Protein AF-A0A7S1UKY7-F1 (afdb_monomer)

InterPro domains:
  IPR023299 P-type ATPase, cytoplasmic domain N [G3DSA:3.40.1110.10] (69-219)
  IPR023299 P-type ATPase, cytoplasmic domain N [SSF81660] (85-210)

Secondary structure (DSSP, 8-state):
---------EEEETTEEEES-HHHHHHSPP-PPPGGG-----------PPP---TT---TTSTT---PPPEE-HHHHHHHHHT-TTSHHHHHHHHHHHHHHHSS-PEEEPPPTTTGGGG-EEE-SSHHHHHHHHHHHHHTEEEEEEETTEEEEEES-TT-GGG-EEEEEEEEEEEEEETTTTEEEEEEEPTTS-EEEEEEE-HHHHHHHSPP--TTTTT-

Mean predicted aligned error: 12.42 Å

Sequence (220 aa):
LTQNVMTFRCVSVMGRAFGTPLEQLVSTPRATVDPASALDLEDRDDDLAPRPSDPTKVSPLLTQVPDLPDVEPLESLMDAVFENASGEDNATYRLFMQVLGLCHTVLIEDPEDGEGINGIKYQAESPDESTLVGAAGDIGYKLVDRTTKGMILRLGHPKRPDDFADAFFEEIAINEFDSRRKRMSILIRRPGGGAILLCKGADSSMMQIAKKDTSAAEAR

Organism: NCBI:txid124430

Solvent-accessible surface area (backbone atoms only — not comparable to full-atom values): 13614 Å² total; per-residue (Å²): 131,88,81,74,83,59,78,80,52,65,49,72,59,96,90,44,37,28,30,60,46,69,75,61,63,74,70,52,74,80,86,75,76,76,74,90,77,70,81,86,81,85,89,81,94,80,81,91,72,81,77,85,89,60,98,79,74,72,63,83,81,65,83,74,67,77,80,76,73,77,52,38,53,52,65,59,53,33,47,43,49,69,66,49,88,84,49,78,63,23,59,51,47,44,50,54,44,45,36,45,46,60,54,70,85,60,44,76,46,83,41,56,95,88,44,53,85,81,39,60,43,66,44,46,99,45,52,67,54,27,29,41,30,48,50,22,28,70,51,18,38,25,74,75,47,76,55,98,57,26,37,30,33,40,37,30,49,72,94,40,77,87,59,54,44,80,43,60,33,36,52,75,47,74,46,69,76,36,85,89,63,38,36,28,36,28,34,32,34,42,73,98,55,65,75,48,79,37,71,54,60,44,63,86,47,46,64,73,71,48,81,75,76,60,74,72,66,78,76,114

Radius of gyration: 21.22 Å; Cα contacts (8 Å, |Δi|>4): 287; chains: 1; bounding box: 37×67×56 Å

Nearest PDB structures (foldseek):
  6roj-assembly1_A  TM=8.374E-01  e=2.745E-11  Saccharomyces cerevisiae S288C
  6psy-assembly1_A  TM=8.982E-01  e=1.341E-09  Saccharomyces cerevisiae W303
  6lcp-assembly1_A  TM=8.615E-01  e=3.492E-09  Thermochaetoides thermophila DSM 1495
  8ox9-assembly1_A  TM=7.308E-01  e=3.195E-08  Homo sapiens
  7whv-assembly1_A  TM=5.802E-01  e=2.918E-09  Saccharomyces cerevisiae S288C

pLDDT: mean 78.0, std 21.82, range [32.72, 98.38]

Structure (mmCIF, N/CA/C/O backbone):
data_AF-A0A7S1UKY7-F1
#
_entry.id   AF-A0A7S1UKY7-F1
#
loop_
_atom_site.group_PDB
_atom_site.id
_atom_site.type_symbol
_atom_site.label_atom_id
_atom_site.label_alt_id
_atom_site.label_comp_id
_atom_site.label_asym_id
_atom_site.label_entity_id
_atom_site.label_seq_id
_atom_site.pdbx_PDB_ins_code
_atom_site.Cartn_x
_atom_site.Cartn_y
_atom_site.Cartn_z
_atom_site.occupancy
_atom_site.B_iso_or_equiv
_atom_site.auth_seq_id
_atom_site.auth_comp_id
_atom_site.auth_asym_id
_atom_site.auth_atom_id
_atom_site.pdbx_PDB_model_num
ATOM 1 N N . LEU A 1 1 ? 1.662 28.374 -6.222 1.00 37.09 1 LEU A N 1
ATOM 2 C CA . LEU A 1 1 ? 1.015 27.057 -6.031 1.00 37.09 1 LEU A CA 1
ATOM 3 C C . LEU A 1 1 ? 1.721 26.382 -4.859 1.00 37.09 1 LEU A C 1
ATOM 5 O O . LEU A 1 1 ? 2.928 26.207 -4.937 1.00 37.09 1 LEU A O 1
ATOM 9 N N . THR A 1 2 ? 1.051 26.118 -3.740 1.00 45.16 2 THR A N 1
ATOM 10 C CA . THR A 1 2 ? 1.687 25.464 -2.583 1.00 45.16 2 THR A CA 1
ATOM 11 C C . THR A 1 2 ? 1.846 23.974 -2.882 1.00 45.16 2 THR A C 1
ATOM 13 O O . THR A 1 2 ? 0.869 23.234 -2.795 1.00 45.16 2 THR A O 1
ATOM 16 N N . GLN A 1 3 ? 3.039 23.522 -3.273 1.00 48.06 3 GLN A N 1
ATOM 17 C CA . GLN A 1 3 ? 3.326 22.088 -3.361 1.00 48.06 3 GLN A CA 1
ATOM 18 C C . GLN A 1 3 ? 3.391 21.525 -1.936 1.00 48.06 3 GLN A C 1
ATOM 20 O O . GLN A 1 3 ? 4.325 21.797 -1.184 1.00 48.06 3 GLN A O 1
ATOM 25 N N . ASN A 1 4 ? 2.361 20.781 -1.540 1.00 62.53 4 ASN A N 1
ATOM 26 C CA . ASN A 1 4 ? 2.350 20.052 -0.279 1.00 62.53 4 ASN A CA 1
ATOM 27 C C . ASN A 1 4 ? 3.066 18.711 -0.499 1.00 62.53 4 ASN A C 1
ATOM 29 O O . ASN A 1 4 ? 2.432 17.712 -0.826 1.00 62.53 4 ASN A O 1
ATOM 33 N N . VAL A 1 5 ? 4.398 18.720 -0.410 1.00 72.62 5 VAL A N 1
ATOM 34 C CA . VAL A 1 5 ? 5.228 17.514 -0.550 1.00 72.62 5 VAL A CA 1
ATOM 35 C C . VAL A 1 5 ? 5.157 16.705 0.747 1.00 72.62 5 VAL A C 1
ATOM 37 O O . VAL A 1 5 ? 5.481 17.219 1.819 1.00 72.62 5 VAL A O 1
ATOM 40 N N . MET A 1 6 ? 4.738 15.443 0.652 1.00 81.81 6 MET A N 1
ATOM 41 C CA . MET A 1 6 ? 4.607 14.522 1.784 1.00 81.81 6 MET A CA 1
ATOM 42 C C . MET A 1 6 ? 5.734 13.480 1.722 1.00 81.81 6 MET A C 1
ATOM 44 O O . MET A 1 6 ? 6.061 12.959 0.658 1.00 81.81 6 MET A O 1
ATOM 48 N N . THR A 1 7 ? 6.391 13.224 2.857 1.00 84.25 7 THR A N 1
ATOM 49 C CA . THR A 1 7 ? 7.541 12.304 2.943 1.00 84.25 7 THR A CA 1
ATOM 50 C C . THR A 1 7 ? 7.231 11.191 3.928 1.00 84.25 7 THR A C 1
ATOM 52 O O . THR A 1 7 ? 6.762 11.464 5.033 1.00 84.25 7 THR A O 1
ATOM 55 N N . PHE A 1 8 ? 7.489 9.942 3.537 1.00 86.69 8 PHE A N 1
ATOM 56 C CA . PHE A 1 8 ? 7.348 8.796 4.427 1.00 86.69 8 PHE A CA 1
ATOM 57 C C . PHE A 1 8 ? 8.514 8.779 5.409 1.00 86.69 8 PHE A C 1
ATOM 59 O O . PHE A 1 8 ? 9.664 8.971 5.020 1.00 86.69 8 PHE A O 1
ATOM 66 N N . ARG A 1 9 ? 8.215 8.603 6.695 1.00 87.25 9 ARG A N 1
ATOM 67 C CA . ARG A 1 9 ? 9.201 8.790 7.765 1.00 87.25 9 ARG A CA 1
ATOM 68 C C . ARG A 1 9 ? 9.321 7.590 8.673 1.00 87.25 9 ARG A C 1
ATOM 70 O O . ARG A 1 9 ? 10.426 7.122 8.907 1.00 87.25 9 ARG A O 1
ATOM 77 N N . CYS A 1 10 ? 8.204 7.120 9.202 1.00 89.12 10 CYS A N 1
ATOM 78 C CA . CYS A 1 10 ? 8.179 6.020 10.145 1.00 89.12 10 CYS A CA 1
ATO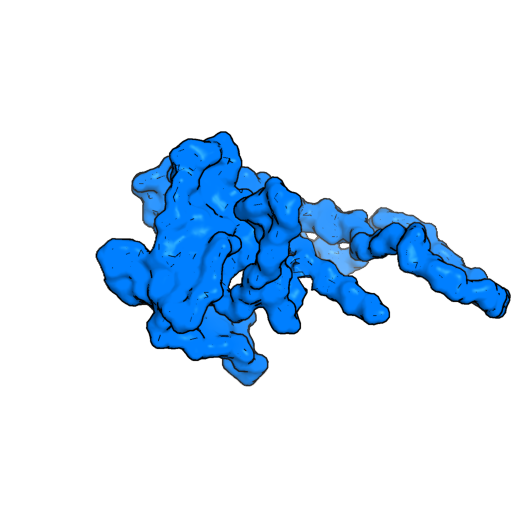M 79 C C . CYS A 1 10 ? 6.865 5.258 10.000 1.00 89.12 10 CYS A C 1
ATOM 81 O O . CYS A 1 10 ? 5.840 5.830 9.618 1.00 89.12 10 CYS A O 1
ATOM 83 N N . VAL A 1 11 ? 6.904 3.973 10.318 1.00 90.94 11 VAL A N 1
ATOM 84 C CA . VAL A 1 11 ? 5.744 3.094 10.350 1.00 90.94 11 VAL A CA 1
ATOM 85 C C . VAL A 1 11 ? 5.872 2.109 11.492 1.00 90.94 11 VAL A C 1
ATOM 87 O O . VAL A 1 11 ? 6.967 1.642 11.789 1.00 90.94 11 VAL A O 1
ATOM 90 N N . SER A 1 12 ? 4.750 1.765 12.121 1.00 91.69 12 SER A N 1
ATOM 91 C CA . SER A 1 12 ? 4.713 0.676 13.088 1.00 91.69 12 SER A CA 1
ATOM 92 C C . SER A 1 12 ? 3.895 -0.493 12.567 1.00 91.69 12 SER A C 1
ATOM 94 O O . SER A 1 12 ? 2.776 -0.316 12.086 1.00 91.69 12 SER A O 1
ATOM 96 N N . VAL A 1 13 ? 4.459 -1.694 12.676 1.00 90.75 13 VAL A N 1
ATOM 97 C CA . VAL A 1 13 ? 3.805 -2.950 12.307 1.00 90.75 13 VAL A CA 1
ATOM 98 C C . VAL A 1 13 ? 4.064 -3.957 13.422 1.00 90.75 13 VAL A C 1
ATOM 100 O O . VAL A 1 13 ? 5.211 -4.204 13.787 1.00 90.75 13 VAL A O 1
ATOM 103 N N . MET A 1 14 ? 2.990 -4.520 13.985 1.00 87.50 14 MET A N 1
ATOM 104 C CA . MET A 1 14 ? 3.043 -5.453 15.126 1.00 87.50 14 MET A CA 1
ATOM 105 C C . MET A 1 14 ? 3.790 -4.893 16.351 1.00 87.50 14 MET A C 1
ATOM 107 O O . MET A 1 14 ? 4.538 -5.599 17.017 1.00 87.50 14 MET A O 1
ATOM 111 N N . GLY A 1 15 ? 3.616 -3.598 16.636 1.00 86.44 15 GLY A N 1
ATOM 112 C CA . GLY A 1 15 ? 4.244 -2.933 17.785 1.00 86.44 15 GLY A CA 1
ATOM 113 C C . GLY A 1 15 ? 5.736 -2.623 17.618 1.00 86.44 15 GLY A C 1
ATOM 114 O O . GLY A 1 15 ? 6.309 -1.978 18.488 1.00 86.44 15 GLY A O 1
ATOM 115 N N . ARG A 1 16 ? 6.357 -3.020 16.500 1.00 88.50 16 ARG A N 1
ATOM 116 C CA . ARG A 1 16 ? 7.722 -2.622 16.123 1.00 88.50 16 ARG A CA 1
ATOM 117 C C . ARG A 1 16 ? 7.666 -1.381 15.246 1.00 88.50 16 ARG A C 1
ATOM 119 O O . ARG A 1 16 ? 6.762 -1.282 14.415 1.00 88.50 16 ARG A O 1
ATOM 126 N N . ALA A 1 17 ? 8.575 -0.434 15.446 1.00 90.44 17 ALA A N 1
ATOM 127 C CA . ALA A 1 17 ? 8.654 0.802 14.672 1.00 90.44 17 ALA A CA 1
ATOM 128 C C . ALA A 1 17 ? 9.836 0.743 13.698 1.00 90.44 17 ALA A C 1
ATOM 130 O O . ALA A 1 17 ? 10.913 0.289 14.068 1.00 90.44 17 ALA A O 1
ATOM 131 N N . PHE A 1 18 ? 9.633 1.216 12.470 1.00 90.94 18 PHE A N 1
ATOM 132 C CA . PHE A 1 18 ? 10.619 1.201 11.393 1.00 90.94 18 PHE A CA 1
ATOM 133 C C . PHE A 1 18 ? 10.702 2.574 10.728 1.00 90.94 18 PHE A C 1
ATOM 135 O O . PHE A 1 18 ? 9.668 3.149 10.384 1.00 90.94 18 PHE A O 1
ATOM 142 N N . GLY A 1 19 ? 11.911 3.076 10.487 1.00 89.00 19 GLY A N 1
ATOM 143 C CA . GLY A 1 19 ? 12.158 4.303 9.733 1.00 89.00 19 GLY A CA 1
ATOM 144 C C . GLY A 1 19 ? 13.066 5.294 10.458 1.00 89.00 19 GLY A C 1
ATOM 145 O O . GLY A 1 19 ? 14.048 4.926 11.092 1.00 89.00 19 GLY A O 1
ATOM 146 N N . THR A 1 20 ? 12.768 6.583 10.316 1.00 82.69 20 THR A N 1
ATOM 147 C CA . THR A 1 20 ? 13.529 7.670 10.937 1.00 82.69 20 THR A CA 1
ATOM 148 C C . THR A 1 20 ? 13.115 7.854 12.405 1.00 82.69 20 THR A C 1
ATOM 150 O O . THR A 1 20 ? 11.919 8.015 12.673 1.00 82.69 20 THR A O 1
ATOM 153 N N . PRO A 1 21 ? 14.070 7.899 13.356 1.00 76.06 21 PRO A N 1
ATOM 154 C CA . PRO A 1 21 ? 13.782 8.164 14.764 1.00 76.06 21 PRO A CA 1
ATOM 155 C C . PRO A 1 21 ? 13.048 9.491 14.978 1.00 76.06 21 PRO A C 1
ATOM 157 O O . PRO A 1 21 ? 13.353 10.491 14.323 1.00 76.06 21 PRO A O 1
ATOM 160 N N . LEU A 1 22 ? 12.117 9.532 15.940 1.00 64.31 22 LEU A N 1
ATOM 161 C CA . LEU A 1 22 ? 11.268 10.708 16.175 1.00 64.31 22 LEU A CA 1
ATOM 162 C C . LEU A 1 22 ? 12.079 11.986 16.466 1.00 64.31 22 LEU A C 1
ATOM 164 O O . LEU A 1 22 ? 11.711 13.065 16.012 1.00 64.31 22 LEU A O 1
ATOM 168 N N . GLU A 1 23 ? 13.219 11.876 17.144 1.00 64.50 23 GLU A N 1
ATOM 169 C CA . GLU A 1 23 ? 14.118 13.002 17.450 1.00 64.50 23 GLU A CA 1
ATOM 170 C C . GLU A 1 23 ? 14.651 13.703 16.185 1.00 64.50 23 GLU A C 1
ATOM 172 O O . GLU A 1 23 ? 14.784 14.930 16.130 1.00 64.50 23 GLU A O 1
ATOM 177 N N . GLN A 1 24 ? 14.894 12.932 15.123 1.00 64.25 24 GLN A N 1
ATOM 178 C CA . GLN A 1 24 ? 15.331 13.445 13.822 1.00 64.25 24 GLN A CA 1
ATOM 179 C C . GLN A 1 24 ? 14.159 14.029 13.012 1.00 64.25 24 GLN A C 1
ATOM 181 O O . GLN A 1 24 ? 14.342 14.905 12.164 1.00 64.25 24 GLN A O 1
ATOM 186 N N . LEU A 1 25 ? 12.928 13.597 13.298 1.00 60.69 25 LEU A N 1
ATOM 187 C CA . LEU A 1 25 ? 11.715 14.126 12.666 1.00 60.69 25 LEU A CA 1
ATOM 188 C C . LEU A 1 25 ? 11.311 15.494 13.212 1.00 60.69 25 LEU A C 1
ATOM 190 O O . LEU A 1 25 ? 10.766 16.308 12.474 1.00 60.69 25 LEU A O 1
ATOM 194 N N . VAL A 1 26 ? 11.598 15.764 14.485 1.00 57.84 26 VAL A N 1
ATOM 195 C CA . VAL A 1 26 ? 11.295 17.056 15.123 1.00 57.84 26 VAL A CA 1
ATOM 196 C C . VAL A 1 26 ? 12.364 18.114 14.808 1.00 57.84 26 VAL A C 1
ATOM 198 O O . VAL A 1 26 ? 12.076 19.308 14.836 1.00 57.84 26 VAL A O 1
ATOM 201 N N . SER A 1 27 ? 13.588 17.691 14.477 1.00 52.25 27 SER A N 1
ATOM 202 C CA . SER A 1 27 ? 14.719 18.581 14.171 1.00 52.25 27 SER A CA 1
ATOM 203 C C . SER A 1 27 ? 14.895 18.902 12.683 1.00 52.25 27 SER A C 1
ATOM 205 O O . SER A 1 27 ? 15.648 19.818 12.347 1.00 52.25 27 SER A O 1
ATOM 207 N N . THR A 1 28 ? 14.201 18.206 11.775 1.00 46.81 28 THR A N 1
ATOM 208 C CA . THR A 1 28 ? 14.268 18.508 10.339 1.00 46.81 28 THR A CA 1
ATOM 209 C C . THR A 1 28 ? 13.391 19.720 9.996 1.00 46.81 28 THR A C 1
ATOM 211 O O . THR A 1 28 ? 12.181 19.693 10.231 1.00 46.81 28 THR A O 1
ATOM 214 N N . PRO A 1 29 ? 13.949 20.805 9.415 1.00 42.94 29 PRO A N 1
ATOM 215 C CA . PRO A 1 29 ? 13.134 21.890 8.887 1.00 42.94 29 PRO A CA 1
ATOM 216 C C . PRO A 1 29 ? 12.214 21.338 7.796 1.00 42.94 29 PRO A C 1
ATOM 218 O O . PRO A 1 29 ? 12.644 20.543 6.956 1.00 42.94 29 PRO A O 1
ATOM 221 N N . ARG A 1 30 ? 10.951 21.776 7.780 1.00 44.09 30 ARG A N 1
ATOM 222 C CA . ARG A 1 30 ? 10.040 21.533 6.653 1.00 44.09 30 ARG A CA 1
ATOM 223 C C . ARG A 1 30 ? 10.765 21.997 5.386 1.00 44.09 30 ARG A C 1
ATOM 225 O O . ARG A 1 30 ? 11.154 23.159 5.333 1.00 44.09 30 ARG A O 1
ATOM 232 N N . ALA A 1 31 ? 11.012 21.091 4.437 1.00 39.47 31 ALA A N 1
ATOM 233 C CA . ALA A 1 31 ? 11.844 21.372 3.270 1.00 39.47 31 ALA A CA 1
ATOM 234 C C . ALA A 1 31 ? 11.355 22.644 2.557 1.00 39.47 31 ALA A C 1
ATOM 236 O O . ALA A 1 31 ? 10.277 22.661 1.964 1.00 39.47 31 ALA A O 1
ATOM 237 N N . THR A 1 32 ? 12.127 23.724 2.655 1.00 36.38 32 THR A N 1
ATOM 238 C CA . THR A 1 32 ? 11.971 24.898 1.802 1.00 36.38 32 THR A CA 1
ATOM 239 C C . THR A 1 32 ? 12.655 24.571 0.487 1.00 36.38 32 THR A C 1
ATOM 241 O O . THR A 1 32 ? 13.858 24.318 0.473 1.00 36.38 32 THR A O 1
ATOM 244 N N . VAL A 1 33 ? 11.880 24.520 -0.593 1.00 37.53 33 VAL A N 1
ATOM 245 C CA . VAL A 1 33 ? 12.388 24.326 -1.955 1.00 37.53 33 VAL A CA 1
ATOM 246 C C . VAL A 1 33 ? 13.361 25.462 -2.299 1.00 37.53 33 VAL A C 1
ATOM 248 O O . VAL A 1 33 ? 13.119 26.610 -1.917 1.00 37.53 33 VAL A O 1
ATOM 251 N N . ASP A 1 34 ? 14.454 25.127 -2.989 1.00 32.72 34 ASP A N 1
ATOM 252 C CA . ASP A 1 34 ? 15.486 26.058 -3.455 1.00 32.72 34 ASP A CA 1
ATOM 253 C C . ASP A 1 34 ? 14.880 27.262 -4.205 1.00 32.72 34 ASP A C 1
ATOM 255 O O . ASP A 1 34 ? 14.106 27.073 -5.147 1.00 32.72 34 ASP A O 1
ATOM 259 N N . PRO A 1 35 ? 15.252 28.510 -3.869 1.00 36.78 35 PRO A N 1
ATOM 260 C CA . PRO A 1 35 ? 14.721 29.705 -4.525 1.00 36.78 35 PRO A CA 1
ATOM 261 C C . PRO A 1 35 ? 15.277 29.937 -5.944 1.00 36.78 35 PRO A C 1
ATOM 263 O O . PRO A 1 35 ? 14.929 30.928 -6.578 1.00 36.78 35 PRO A O 1
ATOM 266 N N . ALA A 1 36 ? 16.109 29.036 -6.478 1.00 38.53 36 ALA A N 1
ATOM 267 C CA . ALA A 1 36 ? 16.739 29.191 -7.793 1.00 38.53 36 ALA A CA 1
ATOM 268 C C . ALA A 1 36 ? 15.771 29.056 -8.991 1.00 38.53 36 ALA A C 1
ATOM 270 O O . ALA A 1 36 ? 16.182 29.286 -10.125 1.00 38.53 36 ALA A O 1
ATOM 271 N N . SER A 1 37 ? 14.499 28.701 -8.769 1.00 41.47 37 SER A N 1
ATOM 272 C CA . SER A 1 37 ? 13.491 28.544 -9.830 1.00 41.47 37 SER A CA 1
ATOM 273 C C . SER A 1 37 ? 12.381 29.605 -9.829 1.00 41.47 37 SER A C 1
ATOM 275 O O . SER A 1 37 ? 11.397 29.451 -10.553 1.00 41.47 37 SER A O 1
ATOM 277 N N . ALA A 1 38 ? 12.490 30.668 -9.026 1.00 39.22 38 ALA A N 1
ATOM 278 C CA . ALA A 1 38 ? 11.538 31.779 -9.050 1.00 39.22 38 ALA A CA 1
ATOM 279 C C . ALA A 1 38 ? 12.082 32.914 -9.932 1.00 39.22 38 ALA A C 1
ATOM 281 O O . ALA A 1 38 ? 12.882 33.733 -9.492 1.00 39.22 38 ALA A O 1
ATOM 282 N N . LEU A 1 39 ? 11.663 32.919 -11.198 1.00 35.72 39 LEU A N 1
ATOM 283 C CA . LEU A 1 39 ? 11.922 33.995 -12.154 1.00 35.72 39 LEU A CA 1
ATOM 284 C C . LEU A 1 39 ? 11.305 35.327 -11.682 1.00 35.72 39 LEU A C 1
ATOM 286 O O . LEU A 1 39 ? 10.127 35.368 -11.325 1.00 35.72 39 LEU A O 1
ATOM 290 N N . ASP A 1 40 ? 12.140 36.369 -11.716 1.00 36.53 40 ASP A N 1
ATOM 291 C CA . ASP A 1 40 ? 11.899 37.812 -11.864 1.00 36.53 40 ASP A CA 1
ATOM 292 C C . ASP A 1 40 ? 10.561 38.404 -11.397 1.00 36.53 40 ASP A C 1
ATOM 294 O O . ASP A 1 40 ? 9.589 38.393 -12.148 1.00 36.53 40 ASP A O 1
ATOM 298 N N . LEU A 1 41 ? 10.575 39.088 -10.242 1.00 36.62 41 LEU A N 1
ATOM 299 C CA . LEU A 1 41 ? 9.858 40.355 -10.024 1.00 36.62 41 LEU A CA 1
ATOM 300 C C . LEU A 1 41 ? 10.636 41.224 -9.014 1.00 36.62 41 LEU A C 1
ATOM 302 O O . LEU A 1 41 ? 10.818 40.839 -7.860 1.00 36.62 41 LEU A O 1
ATOM 306 N N . GLU A 1 42 ? 11.104 42.381 -9.482 1.00 37.03 42 GLU A N 1
ATOM 307 C CA . GLU A 1 42 ? 11.841 43.404 -8.728 1.00 37.03 42 GLU A CA 1
ATOM 308 C C . GLU A 1 42 ? 10.960 44.166 -7.711 1.00 37.03 42 GLU A C 1
ATOM 310 O O . GLU A 1 42 ? 9.745 44.287 -7.879 1.00 37.03 42 GLU A O 1
ATOM 315 N N . ASP A 1 43 ? 11.642 44.710 -6.694 1.00 37.38 43 ASP A N 1
ATOM 316 C CA . ASP A 1 43 ? 11.274 45.799 -5.774 1.00 37.38 43 ASP A CA 1
ATOM 317 C C . ASP A 1 43 ? 9.997 45.685 -4.931 1.00 37.38 43 ASP A C 1
ATOM 319 O O . ASP A 1 43 ? 8.927 46.048 -5.415 1.00 37.38 43 ASP A O 1
ATOM 323 N N . ARG A 1 44 ? 10.153 45.377 -3.622 1.00 37.09 44 ARG A N 1
ATOM 324 C CA . ARG A 1 44 ? 9.514 46.096 -2.486 1.00 37.09 44 ARG A CA 1
ATOM 325 C C . ARG A 1 44 ? 10.302 45.937 -1.175 1.00 37.09 44 ARG A C 1
ATOM 327 O O . ARG A 1 44 ? 10.443 44.827 -0.669 1.00 37.09 44 ARG A O 1
ATOM 334 N N . ASP A 1 45 ? 10.741 47.064 -0.618 1.00 41.53 45 ASP A N 1
ATOM 335 C CA . ASP A 1 45 ? 11.080 47.235 0.799 1.00 41.53 45 ASP A CA 1
ATOM 336 C C . ASP A 1 45 ? 9.847 46.945 1.676 1.00 41.53 45 ASP A C 1
ATOM 338 O O . ASP A 1 45 ? 8.802 47.546 1.433 1.00 41.53 45 ASP A O 1
ATOM 342 N N . ASP A 1 46 ? 9.952 46.060 2.679 1.00 36.62 46 ASP A N 1
ATOM 343 C CA . ASP A 1 46 ? 9.287 46.249 3.983 1.00 36.62 46 ASP A CA 1
ATOM 344 C C . ASP A 1 46 ? 9.671 45.183 5.037 1.00 36.62 46 ASP A C 1
ATOM 346 O O . ASP A 1 46 ? 9.691 43.980 4.783 1.00 36.62 46 ASP A O 1
ATOM 350 N N . ASP A 1 47 ? 9.939 45.691 6.242 1.00 34.72 47 ASP A N 1
ATOM 351 C CA . ASP A 1 47 ? 9.943 45.075 7.576 1.00 34.72 47 ASP A CA 1
ATOM 352 C C . ASP A 1 47 ? 10.742 43.785 7.875 1.00 34.72 47 ASP A C 1
ATOM 354 O O . ASP A 1 47 ? 10.299 42.638 7.766 1.00 34.72 47 ASP A O 1
ATOM 358 N N . LEU A 1 48 ? 11.918 44.019 8.467 1.00 41.97 48 LEU A N 1
ATOM 359 C CA . LEU A 1 48 ? 12.783 43.055 9.141 1.00 41.97 48 LEU A CA 1
ATOM 360 C C . LEU A 1 48 ? 12.125 42.517 10.434 1.00 41.97 48 LEU A C 1
ATOM 362 O O . LEU A 1 48 ? 12.416 42.978 11.538 1.00 41.97 48 LEU A O 1
ATOM 366 N N . ALA A 1 49 ? 11.261 41.505 10.330 1.00 40.88 49 ALA A N 1
ATOM 367 C CA . ALA A 1 49 ? 10.873 40.709 11.497 1.00 40.88 49 ALA A CA 1
ATOM 368 C C . ALA A 1 49 ? 12.075 39.859 11.972 1.00 40.88 49 ALA A C 1
ATOM 370 O O . ALA A 1 49 ? 12.751 39.234 11.146 1.00 40.88 49 ALA A O 1
ATOM 371 N N . PRO A 1 50 ? 12.384 39.795 13.283 1.00 35.75 50 PRO A N 1
ATOM 372 C CA . PRO A 1 50 ? 13.549 39.062 13.756 1.00 35.75 50 PRO A CA 1
ATOM 373 C C . PRO A 1 50 ? 13.362 37.556 13.532 1.00 35.75 50 PRO A C 1
ATOM 375 O O . PRO A 1 50 ? 12.383 36.959 13.984 1.00 35.75 50 PRO A O 1
ATOM 378 N N . ARG A 1 51 ? 14.344 36.926 12.871 1.00 44.06 51 ARG A N 1
ATOM 379 C CA . ARG A 1 51 ? 14.527 35.466 12.879 1.00 44.06 51 ARG A CA 1
ATOM 380 C C . ARG A 1 51 ? 14.484 34.973 14.331 1.00 44.06 51 ARG A C 1
ATOM 382 O O . ARG A 1 51 ? 15.226 35.521 15.149 1.00 44.06 51 ARG A O 1
ATOM 389 N N . PRO A 1 52 ? 13.717 33.923 14.671 1.00 40.03 52 PRO A N 1
ATOM 390 C CA . PRO A 1 52 ? 13.893 33.269 15.954 1.00 40.03 52 PRO A CA 1
ATOM 391 C C . PRO A 1 52 ? 15.298 32.657 15.992 1.00 40.03 52 PRO A C 1
ATOM 393 O O . PRO A 1 52 ? 15.618 31.698 15.290 1.00 40.03 52 PRO A O 1
ATOM 396 N N . SER A 1 53 ? 16.155 33.265 16.805 1.00 44.12 53 SER A N 1
ATOM 397 C CA . SER A 1 53 ? 17.401 32.688 17.276 1.00 44.12 53 SER A CA 1
ATOM 398 C C . SER A 1 53 ? 17.041 31.527 18.195 1.00 44.12 53 SER A C 1
ATOM 400 O O . SER A 1 53 ? 16.608 31.767 19.324 1.00 44.12 53 SER A O 1
ATOM 402 N N . ASP A 1 54 ? 17.110 30.306 17.672 1.00 41.47 54 ASP A N 1
ATOM 403 C CA . ASP A 1 54 ? 17.679 29.113 18.318 1.00 41.47 54 ASP A CA 1
ATOM 404 C C . ASP A 1 54 ? 16.984 27.829 17.801 1.00 41.47 54 ASP A C 1
ATOM 406 O O . ASP A 1 54 ? 15.830 27.575 18.160 1.00 41.47 54 ASP A O 1
ATOM 410 N N . PRO A 1 55 ? 17.647 26.993 16.976 1.00 41.78 55 PRO A N 1
ATOM 411 C CA . PRO A 1 55 ? 17.088 25.724 16.504 1.00 41.78 55 PRO A CA 1
ATOM 412 C C . PRO A 1 55 ? 16.974 24.649 17.606 1.00 41.78 55 PRO A C 1
ATOM 414 O O . PRO A 1 55 ? 16.509 23.550 17.323 1.00 41.78 55 PRO A O 1
ATOM 417 N N . THR A 1 56 ? 17.363 24.936 18.856 1.00 40.09 56 THR A N 1
ATOM 418 C CA . THR A 1 56 ? 17.297 23.971 19.974 1.00 40.09 56 THR A CA 1
ATOM 419 C C . THR A 1 56 ? 16.051 24.071 20.859 1.00 40.09 56 THR A C 1
ATOM 421 O O . THR A 1 56 ? 15.884 23.269 21.780 1.00 40.09 56 THR A O 1
ATOM 424 N N . LYS A 1 57 ? 15.117 24.991 20.590 1.00 41.31 57 LYS A N 1
ATOM 425 C CA . LYS A 1 57 ? 13.859 25.071 21.354 1.00 41.31 57 LYS A CA 1
ATOM 426 C C . LYS A 1 57 ? 12.817 24.085 20.827 1.00 41.31 57 LYS A C 1
ATOM 428 O O . LYS A 1 57 ? 11.870 24.457 20.139 1.00 41.31 57 LYS A O 1
ATOM 433 N N . VAL A 1 58 ? 12.978 22.818 21.198 1.00 45.41 58 VAL A N 1
ATOM 434 C CA . VAL A 1 58 ? 11.895 21.826 21.158 1.00 45.41 58 VAL A CA 1
ATOM 435 C C . VAL A 1 58 ? 10.701 22.336 21.973 1.00 45.41 58 VAL A C 1
ATOM 437 O O . VAL A 1 58 ? 10.851 22.818 23.096 1.00 45.41 58 VAL A O 1
ATOM 440 N N . SER A 1 59 ? 9.501 22.270 21.389 1.00 44.28 59 SER A N 1
ATOM 441 C CA . SER A 1 59 ? 8.270 22.700 22.060 1.00 44.28 59 SER A CA 1
ATOM 442 C C . SER A 1 59 ? 8.048 21.886 23.344 1.00 44.28 59 SER A C 1
ATOM 444 O O . SER A 1 59 ? 8.150 20.659 23.296 1.00 44.28 59 SER A O 1
ATOM 446 N N . PRO A 1 60 ? 7.671 22.515 24.476 1.00 40.88 60 PRO A N 1
ATOM 447 C CA . PRO A 1 60 ? 7.544 21.840 25.774 1.00 40.88 60 PRO A CA 1
ATOM 448 C C . PRO A 1 60 ? 6.417 20.791 25.847 1.00 40.88 60 PRO A C 1
ATOM 450 O O . PRO A 1 60 ? 6.246 20.152 26.879 1.00 40.88 60 PRO A O 1
ATOM 453 N N . LEU A 1 61 ? 5.655 20.590 24.764 1.00 46.97 61 LEU A N 1
ATOM 454 C CA . LEU A 1 61 ? 4.669 19.512 24.645 1.00 46.97 61 LEU A CA 1
ATOM 455 C C . LEU A 1 61 ? 5.289 18.132 24.355 1.00 46.97 61 LEU A C 1
ATOM 457 O O . LEU A 1 61 ? 4.602 17.129 24.514 1.00 46.97 61 LEU A O 1
ATOM 461 N N . LEU A 1 62 ? 6.555 18.064 23.923 1.00 44.34 62 LEU A N 1
ATOM 462 C CA . LEU A 1 62 ? 7.224 16.808 23.545 1.00 44.34 62 LEU A CA 1
ATOM 463 C C . LEU A 1 62 ? 8.038 16.166 24.677 1.00 44.34 62 LEU A C 1
ATOM 465 O O . LEU A 1 62 ? 8.368 14.990 24.595 1.00 44.34 62 LEU A O 1
ATOM 469 N N . THR A 1 63 ? 8.308 16.887 25.767 1.00 43.06 63 THR A N 1
ATOM 470 C CA . THR A 1 63 ? 9.086 16.386 26.916 1.00 43.06 63 THR A CA 1
ATOM 471 C C . THR A 1 63 ? 8.306 15.431 27.830 1.00 43.06 63 THR A C 1
ATOM 473 O O . THR A 1 63 ? 8.799 15.066 28.894 1.00 43.06 63 THR A O 1
ATOM 476 N N . GLN A 1 64 ? 7.083 15.046 27.453 1.00 46.22 64 GLN A N 1
ATOM 477 C CA . GLN A 1 64 ? 6.190 14.204 28.260 1.00 46.22 64 GLN A CA 1
ATOM 478 C C . GLN A 1 64 ? 5.741 12.916 27.554 1.00 46.22 64 GLN A C 1
ATOM 480 O O . GLN A 1 64 ? 4.770 12.305 27.995 1.00 46.22 64 GLN A O 1
ATOM 485 N N . VAL A 1 65 ? 6.416 12.481 26.484 1.00 43.88 65 VAL A N 1
ATOM 486 C CA . VAL A 1 65 ? 6.151 11.159 25.890 1.00 43.88 65 VAL A CA 1
ATOM 487 C C . VAL A 1 65 ? 7.071 10.134 26.570 1.00 43.88 65 VAL A C 1
ATOM 489 O O . VAL A 1 65 ? 8.283 10.216 26.375 1.00 43.88 65 VAL A O 1
ATOM 492 N N . PRO A 1 66 ? 6.549 9.214 27.404 1.00 45.88 66 PRO A N 1
ATOM 493 C CA . PRO A 1 66 ? 7.354 8.151 28.001 1.00 45.88 66 PRO A CA 1
ATOM 494 C C . PRO A 1 66 ? 7.810 7.178 26.906 1.00 45.88 66 PRO A C 1
ATOM 496 O O . PRO A 1 66 ? 7.014 6.894 26.014 1.00 45.88 66 PRO A O 1
ATOM 499 N N . ASP A 1 67 ? 9.058 6.703 27.000 1.00 52.16 67 ASP A N 1
ATOM 500 C CA . ASP A 1 67 ? 9.707 5.662 26.183 1.00 52.16 67 ASP A CA 1
ATOM 501 C C . ASP A 1 67 ? 9.154 5.514 24.759 1.00 52.16 67 ASP A C 1
ATOM 503 O O . ASP A 1 67 ? 8.285 4.688 24.468 1.00 52.16 67 ASP A O 1
ATOM 507 N N . LEU A 1 68 ? 9.696 6.320 23.844 1.00 52.94 68 LEU A N 1
ATOM 508 C CA . LEU A 1 68 ? 9.547 6.053 22.419 1.00 52.94 68 LEU A CA 1
ATOM 509 C C . LEU A 1 68 ? 10.111 4.657 22.125 1.00 52.94 68 LEU A C 1
ATOM 511 O O . LEU A 1 68 ? 11.240 4.384 22.531 1.00 52.94 68 LEU A O 1
ATOM 515 N N . PRO A 1 69 ? 9.358 3.771 21.448 1.00 61.69 69 PRO A N 1
ATOM 516 C CA . PRO A 1 69 ? 9.885 2.469 21.070 1.00 61.69 69 PRO A CA 1
ATOM 517 C C . PRO A 1 69 ? 11.130 2.666 20.204 1.00 61.69 69 PRO A C 1
ATOM 519 O O . PRO A 1 69 ? 11.142 3.561 19.351 1.00 61.69 69 PRO A O 1
ATOM 522 N N . ASP A 1 70 ? 12.153 1.832 20.414 1.00 77.62 70 ASP A N 1
ATOM 523 C CA . ASP A 1 70 ? 13.343 1.822 19.564 1.00 77.62 70 ASP A CA 1
ATOM 524 C C . ASP A 1 70 ? 12.902 1.714 18.098 1.00 77.62 70 ASP A C 1
ATOM 526 O O . ASP A 1 70 ? 12.216 0.768 17.697 1.00 77.62 70 ASP A O 1
ATOM 530 N N . VAL A 1 71 ? 13.238 2.735 17.307 1.00 83.38 71 VAL A N 1
ATOM 531 C CA . VAL A 1 71 ? 12.905 2.778 15.882 1.00 83.38 71 VAL A CA 1
ATOM 532 C C . VAL A 1 71 ? 14.005 2.048 15.128 1.00 83.38 71 VAL A C 1
ATOM 534 O O . VAL A 1 71 ? 15.149 2.499 15.081 1.00 83.38 71 VAL A O 1
ATOM 537 N N . GLU A 1 72 ? 13.653 0.914 14.537 1.00 87.81 72 GLU A N 1
ATOM 538 C CA . GLU A 1 72 ? 14.550 0.136 13.693 1.00 87.81 72 GLU A CA 1
ATOM 539 C C . GLU A 1 72 ? 14.712 0.797 12.310 1.00 87.81 72 GLU A C 1
ATOM 541 O O . GLU A 1 72 ? 13.819 1.518 11.853 1.00 87.81 72 GLU A O 1
ATOM 546 N N . PRO A 1 73 ? 15.817 0.548 11.588 1.00 88.81 73 PRO A N 1
ATOM 547 C CA . PRO A 1 73 ? 15.953 0.983 10.201 1.00 88.81 73 PRO A CA 1
ATOM 548 C C . PRO A 1 73 ? 14.835 0.422 9.309 1.00 88.81 73 PRO A C 1
ATOM 550 O O . PRO A 1 73 ? 14.309 -0.667 9.556 1.00 88.81 73 PRO A O 1
ATOM 553 N N . LEU A 1 74 ? 14.481 1.141 8.239 1.00 86.75 74 LEU A N 1
ATOM 554 C CA . LEU A 1 74 ? 13.452 0.681 7.298 1.00 86.75 74 LEU A CA 1
ATOM 555 C C . LEU A 1 74 ? 13.870 -0.620 6.591 1.00 86.75 74 LEU A C 1
ATOM 557 O O . LEU A 1 74 ? 13.029 -1.435 6.226 1.00 86.75 74 LEU A O 1
ATOM 561 N N . GLU A 1 75 ? 15.172 -0.851 6.458 1.00 87.06 75 GLU A N 1
ATOM 562 C CA . GLU A 1 75 ? 15.757 -2.085 5.945 1.00 87.06 75 GLU A CA 1
ATOM 563 C C . GLU A 1 75 ? 15.346 -3.307 6.775 1.00 87.06 75 GLU A C 1
ATOM 565 O O . GLU A 1 75 ? 15.050 -4.350 6.201 1.00 87.06 75 GLU A O 1
ATOM 570 N N . SER A 1 76 ? 15.218 -3.172 8.099 1.00 89.44 76 SER A N 1
ATOM 571 C CA . SER A 1 76 ? 14.744 -4.267 8.955 1.00 89.44 76 SER A CA 1
ATOM 572 C C . SER A 1 76 ? 13.312 -4.690 8.611 1.00 89.44 76 SER A C 1
ATOM 574 O O . SER A 1 76 ? 12.948 -5.855 8.787 1.00 89.44 76 SER A O 1
ATOM 576 N N . LEU A 1 77 ? 12.484 -3.766 8.103 1.00 90.31 77 LEU A N 1
ATOM 577 C CA . LEU A 1 77 ? 11.152 -4.092 7.593 1.00 90.31 77 LEU A CA 1
ATOM 578 C C . LEU A 1 77 ? 11.240 -4.868 6.272 1.00 90.31 77 LEU A C 1
ATOM 580 O O . LEU A 1 77 ? 10.466 -5.803 6.078 1.00 90.31 77 LEU A O 1
ATOM 584 N N . MET A 1 78 ? 12.186 -4.530 5.390 1.00 90.50 78 MET A N 1
ATOM 585 C CA . MET A 1 78 ? 12.422 -5.270 4.139 1.00 90.50 78 MET A CA 1
ATOM 586 C C . MET A 1 78 ? 12.797 -6.727 4.440 1.00 90.50 78 MET A C 1
ATOM 588 O O . MET A 1 78 ? 12.162 -7.651 3.920 1.00 90.50 78 MET A O 1
ATOM 592 N N . ASP A 1 79 ? 13.742 -6.938 5.357 1.00 89.19 79 ASP A N 1
ATOM 593 C CA . ASP A 1 79 ? 14.160 -8.276 5.782 1.00 89.19 79 ASP A CA 1
ATOM 594 C C . ASP A 1 79 ? 12.974 -9.035 6.413 1.00 89.19 79 ASP A C 1
ATOM 596 O O . ASP A 1 79 ? 12.689 -10.185 6.064 1.00 89.19 79 ASP A O 1
ATOM 600 N N . ALA A 1 80 ? 12.187 -8.372 7.270 1.00 89.19 80 ALA A N 1
ATOM 601 C CA . ALA A 1 80 ? 11.003 -8.969 7.891 1.00 89.19 80 ALA A CA 1
ATOM 602 C C . ALA A 1 80 ? 9.925 -9.399 6.876 1.00 89.19 80 ALA A C 1
ATOM 604 O O . ALA A 1 80 ? 9.233 -10.397 7.106 1.00 89.19 80 ALA A O 1
ATOM 605 N N . VAL A 1 81 ? 9.786 -8.682 5.756 1.00 90.62 81 VAL A N 1
ATOM 606 C CA . VAL A 1 81 ? 8.821 -8.968 4.681 1.00 90.62 81 VAL A CA 1
ATOM 607 C C . VAL A 1 81 ? 9.264 -10.149 3.800 1.00 90.62 81 VAL A C 1
ATOM 609 O O . VAL A 1 81 ? 8.420 -10.974 3.411 1.00 90.62 81 VAL A O 1
ATOM 612 N N . PHE A 1 82 ? 10.561 -10.269 3.495 1.00 88.31 82 PHE A N 1
ATOM 613 C CA . PHE A 1 82 ? 11.067 -11.229 2.501 1.00 88.31 82 PHE A CA 1
ATOM 614 C C . PHE A 1 82 ? 11.842 -12.429 3.065 1.00 88.31 82 PHE A C 1
ATOM 616 O O . PHE A 1 82 ? 11.829 -13.479 2.425 1.00 88.31 82 PHE A O 1
ATOM 623 N N . GLU A 1 83 ? 12.483 -12.328 4.231 1.00 80.19 83 GLU A N 1
ATOM 624 C CA . GLU A 1 83 ? 13.440 -13.344 4.716 1.00 80.19 83 GLU A CA 1
ATOM 625 C C . GLU A 1 83 ? 12.867 -14.275 5.788 1.00 80.19 83 GLU A C 1
ATOM 627 O O . GLU A 1 83 ? 13.202 -15.460 5.831 1.00 80.19 83 GLU A O 1
ATOM 632 N N . ASN A 1 84 ? 11.929 -13.791 6.606 1.00 63.41 84 ASN A N 1
ATOM 633 C CA . ASN A 1 84 ? 11.327 -14.580 7.684 1.00 63.41 84 ASN A CA 1
ATOM 634 C C . ASN A 1 84 ? 10.245 -15.547 7.166 1.00 63.41 84 ASN A C 1
ATOM 636 O O . ASN A 1 84 ? 9.054 -15.344 7.368 1.00 63.41 84 ASN A O 1
ATOM 640 N N . ALA A 1 85 ? 10.642 -16.627 6.491 1.00 52.53 85 ALA A N 1
ATOM 641 C CA . ALA A 1 85 ? 9.722 -17.566 5.839 1.00 52.53 85 ALA A CA 1
ATOM 642 C C . ALA A 1 85 ? 8.934 -18.513 6.781 1.00 52.53 85 ALA A C 1
ATOM 644 O O . ALA A 1 85 ? 8.165 -19.335 6.284 1.00 52.53 85 ALA A O 1
ATOM 645 N N . SER A 1 86 ? 9.095 -18.439 8.109 1.00 52.00 86 SER A N 1
ATOM 646 C CA . SER A 1 86 ? 8.563 -19.458 9.037 1.00 52.00 86 SER A CA 1
ATOM 647 C C . SER A 1 86 ? 7.686 -18.959 10.198 1.00 52.00 86 SER A C 1
ATOM 649 O O . SER A 1 86 ? 7.248 -19.787 10.993 1.00 52.00 86 SER A O 1
ATOM 651 N N . GLY A 1 87 ? 7.380 -17.658 10.301 1.00 57.28 87 GLY A N 1
ATOM 652 C CA . GLY A 1 87 ? 6.521 -17.104 11.366 1.00 57.28 87 GLY A CA 1
ATOM 653 C C . GLY A 1 87 ? 5.204 -16.509 10.853 1.00 57.28 87 GLY A C 1
ATOM 654 O O . GLY A 1 87 ? 5.174 -15.932 9.766 1.00 57.28 87 GLY A O 1
ATOM 655 N N . GLU A 1 88 ? 4.126 -16.595 11.646 1.00 61.72 88 GLU A N 1
ATOM 656 C CA . GLU A 1 88 ? 2.836 -15.920 11.377 1.00 61.72 88 GLU A CA 1
ATOM 657 C C . GLU A 1 88 ? 3.010 -14.404 11.141 1.00 61.72 88 GLU A C 1
ATOM 659 O O . GLU A 1 88 ? 2.303 -13.808 10.325 1.00 61.72 88 GLU A O 1
ATOM 664 N N . ASP A 1 89 ? 4.026 -13.801 11.760 1.00 73.19 89 ASP A N 1
ATOM 665 C CA . ASP A 1 89 ? 4.374 -12.383 11.630 1.00 73.19 89 ASP A CA 1
ATOM 666 C C . ASP A 1 89 ? 4.676 -11.962 10.185 1.00 73.19 89 ASP A C 1
ATOM 668 O O . ASP A 1 89 ? 4.290 -10.873 9.754 1.00 73.19 89 ASP A O 1
ATOM 672 N N . ASN A 1 90 ? 5.314 -12.828 9.391 1.00 81.56 90 ASN A N 1
ATOM 673 C CA . ASN A 1 90 ? 5.675 -12.510 8.009 1.00 81.56 90 ASN A CA 1
ATOM 674 C C . ASN A 1 90 ? 4.445 -12.322 7.114 1.00 81.56 90 ASN A C 1
ATOM 676 O O . ASN A 1 90 ? 4.416 -11.417 6.276 1.00 81.56 90 ASN A O 1
ATOM 680 N N . ALA A 1 91 ? 3.398 -13.121 7.333 1.00 86.50 91 ALA A N 1
ATOM 681 C CA . ALA A 1 91 ? 2.132 -12.938 6.635 1.00 86.50 91 ALA A CA 1
ATOM 682 C C . ALA A 1 91 ? 1.531 -11.560 6.946 1.00 86.50 91 ALA A C 1
ATOM 684 O O . ALA A 1 91 ? 1.024 -10.895 6.042 1.00 86.50 91 ALA A O 1
ATOM 685 N N . THR A 1 92 ? 1.652 -11.096 8.191 1.00 90.88 92 THR A N 1
ATOM 686 C CA . THR A 1 92 ? 1.161 -9.780 8.607 1.00 90.88 92 THR A CA 1
ATOM 687 C C . THR A 1 92 ? 1.953 -8.634 7.983 1.00 90.88 92 THR A C 1
ATOM 689 O O . THR A 1 92 ? 1.340 -7.703 7.463 1.00 90.88 92 THR A O 1
ATOM 692 N N . TYR A 1 93 ? 3.288 -8.712 7.937 1.00 93.25 93 TYR A N 1
ATOM 693 C CA . TYR A 1 93 ? 4.110 -7.716 7.234 1.00 93.25 93 TYR A CA 1
ATOM 694 C C . TYR A 1 93 ? 3.755 -7.628 5.742 1.00 93.25 93 TYR A C 1
ATOM 696 O O . TYR A 1 93 ? 3.569 -6.535 5.205 1.00 93.25 93 TYR A O 1
ATOM 704 N N . ARG A 1 94 ? 3.579 -8.776 5.076 1.00 92.62 94 ARG A N 1
ATOM 705 C CA . ARG A 1 94 ? 3.171 -8.833 3.662 1.00 92.62 94 ARG A CA 1
ATOM 706 C C . ARG A 1 94 ? 1.770 -8.270 3.437 1.00 92.62 94 ARG A C 1
ATOM 708 O O . ARG A 1 94 ? 1.559 -7.542 2.471 1.00 92.62 94 ARG A O 1
ATOM 715 N N . LEU A 1 95 ? 0.815 -8.576 4.316 1.00 94.31 95 LEU A N 1
ATOM 716 C CA . LEU A 1 95 ? -0.533 -8.006 4.256 1.00 94.31 95 LEU A CA 1
ATOM 717 C C . LEU A 1 95 ? -0.511 -6.492 4.458 1.00 94.31 95 LEU A C 1
ATOM 719 O O . LEU A 1 95 ? -1.189 -5.774 3.731 1.00 94.31 95 LEU A O 1
ATOM 723 N N . PHE A 1 96 ? 0.292 -6.004 5.401 1.00 95.94 96 PHE A N 1
ATOM 724 C CA . PHE A 1 96 ? 0.458 -4.577 5.635 1.00 95.94 96 PHE A CA 1
ATOM 725 C C . PHE A 1 96 ? 1.018 -3.867 4.388 1.00 95.94 96 PHE A C 1
ATOM 727 O O . PHE A 1 96 ? 0.440 -2.879 3.937 1.00 95.94 96 PHE A O 1
ATOM 734 N N . MET A 1 97 ? 2.056 -4.424 3.755 1.00 96.31 97 MET A N 1
ATOM 735 C CA . MET A 1 97 ? 2.584 -3.906 2.484 1.00 96.31 97 MET A CA 1
ATOM 736 C C . MET A 1 97 ? 1.553 -3.958 1.347 1.00 96.31 97 MET A C 1
ATOM 738 O O . MET A 1 97 ? 1.433 -2.999 0.588 1.00 96.31 97 MET A O 1
ATOM 742 N N . GLN A 1 98 ? 0.745 -5.020 1.259 1.00 96.31 98 GLN A N 1
ATOM 743 C CA . GLN A 1 98 ? -0.361 -5.097 0.294 1.00 96.31 98 GLN A CA 1
ATOM 744 C C . GLN A 1 98 ? -1.418 -4.013 0.530 1.00 96.31 98 GLN A C 1
ATOM 746 O O . GLN A 1 98 ? -1.947 -3.475 -0.436 1.00 96.31 98 GLN A O 1
ATOM 751 N N . VAL A 1 99 ? -1.731 -3.651 1.780 1.00 97.69 99 VAL A N 1
ATOM 752 C CA . VAL A 1 99 ? -2.648 -2.531 2.058 1.00 97.69 99 VAL A CA 1
ATOM 753 C C . VAL A 1 99 ? -2.087 -1.228 1.485 1.00 97.69 99 VAL A C 1
ATOM 755 O O . VAL A 1 99 ? -2.835 -0.495 0.841 1.00 97.69 99 VAL A O 1
ATOM 758 N N . LEU A 1 100 ? -0.790 -0.955 1.670 1.00 97.19 100 LEU A N 1
ATOM 759 C CA . LEU A 1 100 ? -0.158 0.259 1.142 1.00 97.19 100 LEU A CA 1
ATOM 760 C C . LEU A 1 100 ? -0.089 0.263 -0.391 1.00 97.19 100 LEU A C 1
ATOM 762 O O . LEU A 1 100 ? -0.428 1.272 -1.002 1.00 97.19 100 LEU A O 1
ATOM 766 N N . GLY A 1 101 ? 0.301 -0.861 -0.997 1.00 97.25 101 GLY A N 1
ATOM 767 C CA . GLY A 1 101 ? 0.507 -0.981 -2.442 1.00 97.25 101 GLY A CA 1
ATOM 768 C C . GLY A 1 101 ? -0.736 -1.313 -3.275 1.00 97.25 101 GLY A C 1
ATOM 769 O O . GLY A 1 101 ? -0.636 -1.302 -4.492 1.00 97.25 101 GLY A O 1
ATOM 770 N N . LEU A 1 102 ? -1.884 -1.657 -2.670 1.00 97.94 102 LEU A N 1
ATOM 771 C CA . LEU A 1 102 ? -3.111 -2.003 -3.415 1.00 97.94 102 LEU A CA 1
ATOM 772 C C . LEU A 1 102 ? -4.336 -1.172 -3.013 1.00 97.94 102 LEU A C 1
ATOM 774 O O . LEU A 1 102 ? -5.225 -0.952 -3.830 1.00 97.94 102 LEU A O 1
ATOM 778 N N . CYS A 1 103 ? -4.454 -0.719 -1.762 1.00 97.56 103 CYS A N 1
ATOM 779 C CA . CYS A 1 103 ? -5.645 0.007 -1.309 1.00 97.56 103 CYS A CA 1
ATOM 780 C C . CYS A 1 103 ? -5.505 1.515 -1.556 1.00 97.56 103 CYS A C 1
ATOM 782 O O . CYS A 1 103 ? -5.373 2.277 -0.603 1.00 97.56 103 CYS A O 1
ATOM 784 N N . HIS A 1 104 ? -5.516 1.952 -2.815 1.00 97.19 104 HIS A N 1
ATOM 785 C CA . HIS A 1 104 ? -5.410 3.362 -3.230 1.00 97.19 104 HIS A CA 1
ATOM 786 C C . HIS A 1 104 ? -6.028 3.583 -4.623 1.00 97.19 104 HIS A C 1
ATOM 788 O O . HIS A 1 104 ? -6.311 2.616 -5.333 1.00 97.19 104 HIS A O 1
ATOM 794 N N . THR A 1 105 ? -6.197 4.845 -5.033 1.00 96.06 105 THR A N 1
ATOM 795 C CA . THR A 1 105 ? -6.577 5.223 -6.413 1.00 96.06 105 THR A CA 1
ATOM 796 C C . THR A 1 105 ? -5.424 5.857 -7.201 1.00 96.06 105 THR A C 1
ATOM 798 O O . THR A 1 105 ? -5.637 6.353 -8.303 1.00 96.06 105 THR A O 1
ATOM 801 N N . VAL A 1 106 ? -4.196 5.800 -6.665 1.00 96.38 106 VAL A N 1
ATOM 802 C CA . VAL A 1 106 ? -2.969 6.307 -7.310 1.00 96.38 106 VAL A CA 1
ATOM 803 C C . VAL A 1 106 ? -2.831 5.828 -8.757 1.00 96.38 106 VAL A C 1
ATOM 805 O O . VAL A 1 106 ? -2.984 4.639 -9.055 1.00 96.38 106 VAL A O 1
ATOM 808 N N . LEU A 1 107 ? -2.508 6.781 -9.625 1.00 94.62 107 LEU A N 1
ATOM 809 C CA . LEU A 1 107 ? -2.192 6.609 -11.033 1.00 94.62 107 LEU A CA 1
ATOM 810 C C . LEU A 1 107 ? -0.677 6.634 -11.244 1.00 94.62 107 LEU A C 1
ATOM 812 O O . LEU A 1 107 ? 0.075 7.231 -10.470 1.00 94.62 107 LEU A O 1
ATOM 816 N N . ILE A 1 108 ? -0.251 5.983 -12.317 1.00 94.75 108 ILE A N 1
ATOM 817 C CA . ILE A 1 108 ? 1.141 5.920 -12.747 1.00 94.75 108 ILE A CA 1
ATOM 818 C C . ILE A 1 108 ? 1.319 6.936 -13.872 1.00 94.75 108 ILE A C 1
ATOM 820 O O . ILE A 1 108 ? 0.532 6.939 -14.818 1.00 94.75 108 ILE A O 1
ATOM 824 N N . GLU A 1 109 ? 2.322 7.802 -13.758 1.00 90.00 109 GLU A N 1
ATOM 825 C CA . GLU A 1 109 ? 2.777 8.608 -14.890 1.00 90.00 109 GLU A CA 1
ATOM 826 C C . GLU A 1 109 ? 3.706 7.776 -15.770 1.00 90.00 109 GLU A C 1
ATOM 828 O O . GLU A 1 109 ? 4.507 6.981 -15.264 1.00 90.00 109 GLU A O 1
ATOM 833 N N . ASP A 1 110 ? 3.621 7.992 -17.082 1.00 79.88 110 ASP A N 1
ATOM 834 C CA . ASP A 1 110 ? 4.551 7.380 -18.020 1.00 79.88 110 ASP A CA 1
ATOM 835 C C . ASP A 1 110 ? 5.988 7.817 -17.675 1.00 79.88 110 ASP A C 1
ATOM 837 O O . ASP A 1 110 ? 6.246 9.020 -17.542 1.00 79.88 110 ASP A O 1
ATOM 841 N N . PRO A 1 111 ? 6.925 6.867 -17.497 1.00 83.44 111 PRO A N 1
ATOM 842 C CA . PRO A 1 111 ? 8.315 7.203 -17.228 1.00 83.44 111 PRO A CA 1
ATOM 843 C C . PRO A 1 111 ? 8.919 7.943 -18.424 1.00 83.44 111 PRO A C 1
ATOM 845 O O . PRO A 1 111 ? 8.548 7.699 -19.575 1.00 83.44 111 PRO A O 1
ATOM 848 N N . GLU A 1 112 ? 9.883 8.823 -18.159 1.00 83.12 112 GLU A N 1
ATOM 849 C CA . GLU A 1 112 ? 10.611 9.507 -19.226 1.00 83.12 112 GLU A CA 1
ATOM 850 C C . GLU A 1 112 ? 11.434 8.502 -20.054 1.00 83.12 112 GLU A C 1
ATOM 852 O O . GLU A 1 112 ? 11.816 7.421 -19.580 1.00 83.12 112 GLU A O 1
ATOM 857 N N . ASP A 1 113 ? 11.702 8.853 -21.317 1.00 78.06 113 ASP A N 1
ATOM 858 C CA . ASP A 1 113 ? 12.414 7.987 -22.257 1.00 78.06 113 ASP A CA 1
ATOM 859 C C . ASP A 1 113 ? 13.755 7.513 -21.668 1.00 78.06 113 ASP A C 1
ATOM 861 O O . ASP A 1 113 ? 14.684 8.290 -21.449 1.00 78.06 113 ASP A O 1
ATOM 865 N N . GLY A 1 114 ? 13.868 6.202 -21.443 1.00 77.06 114 GLY A N 1
ATOM 866 C CA . GLY A 1 114 ? 15.087 5.557 -20.947 1.00 77.06 114 GLY A CA 1
ATOM 867 C C . GLY A 1 114 ? 15.152 5.315 -19.435 1.00 77.06 114 GLY A C 1
ATOM 868 O O . GLY A 1 114 ? 16.038 4.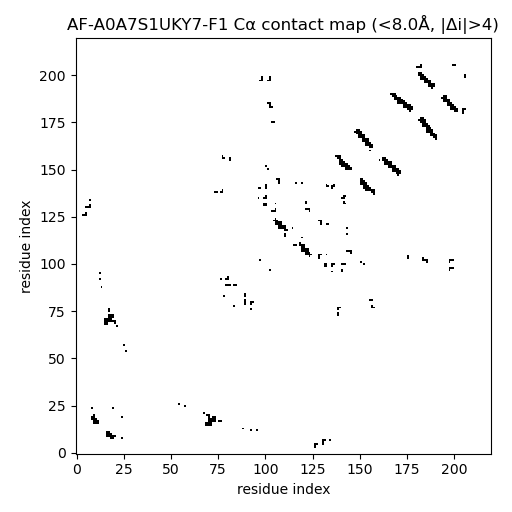579 -19.004 1.00 77.06 114 GLY A O 1
ATOM 869 N N . GLU A 1 115 ? 14.216 5.830 -18.630 1.00 82.75 115 GLU A N 1
ATOM 870 C CA . GLU A 1 115 ? 14.203 5.575 -17.177 1.00 82.75 115 GLU A CA 1
ATOM 871 C C . GLU A 1 115 ? 13.581 4.215 -16.809 1.00 82.75 115 GLU A C 1
ATOM 873 O O . GLU A 1 115 ? 13.895 3.611 -15.773 1.00 82.75 115 GLU A O 1
ATOM 878 N N . GLY A 1 116 ? 12.698 3.707 -17.674 1.00 84.12 116 GLY A N 1
ATOM 879 C CA . GLY A 1 116 ? 11.999 2.440 -17.482 1.00 84.12 116 GLY A CA 1
ATOM 880 C C . GLY A 1 116 ? 11.260 2.383 -16.141 1.00 84.12 116 GLY A C 1
ATOM 881 O O . GLY A 1 116 ? 10.682 3.359 -15.678 1.00 84.12 116 GLY A O 1
ATOM 882 N N . ILE A 1 117 ? 11.303 1.228 -15.477 1.00 81.31 117 ILE A N 1
ATOM 883 C CA . ILE A 1 117 ? 10.566 0.999 -14.221 1.00 81.31 117 ILE A CA 1
ATOM 884 C C . ILE A 1 117 ? 11.108 1.853 -13.065 1.00 81.31 117 ILE A C 1
ATOM 886 O O . ILE A 1 117 ? 10.390 2.116 -12.103 1.00 81.31 117 ILE A O 1
ATOM 890 N N . ASN A 1 118 ? 12.357 2.317 -13.131 1.00 82.69 118 ASN A N 1
ATOM 891 C CA . ASN A 1 118 ? 12.940 3.147 -12.076 1.00 82.69 118 ASN A CA 1
ATOM 892 C C . ASN A 1 118 ? 12.464 4.603 -12.127 1.00 82.69 118 ASN A C 1
ATOM 894 O O . ASN A 1 118 ? 12.458 5.238 -11.079 1.00 82.69 118 ASN A O 1
ATOM 898 N N . GLY A 1 119 ? 11.988 5.071 -13.283 1.00 85.50 119 GLY A N 1
ATOM 899 C CA . GLY A 1 119 ? 11.430 6.415 -13.479 1.00 85.50 119 GLY A CA 1
ATOM 900 C C . GLY A 1 119 ? 9.939 6.559 -13.179 1.00 85.50 119 GLY A C 1
ATOM 901 O O . GLY A 1 119 ? 9.359 7.603 -13.455 1.00 85.50 119 GLY A O 1
ATOM 902 N N . ILE A 1 120 ? 9.288 5.517 -12.648 1.00 91.06 120 ILE A N 1
ATOM 903 C CA . ILE A 1 120 ? 7.853 5.565 -12.339 1.00 91.06 120 ILE A CA 1
ATOM 904 C C . ILE A 1 120 ? 7.570 6.668 -11.313 1.00 91.06 120 ILE A C 1
ATOM 906 O O . ILE A 1 120 ? 8.095 6.639 -10.196 1.00 91.06 120 ILE A O 1
ATOM 910 N N . LYS A 1 121 ? 6.685 7.595 -11.685 1.00 91.44 121 LYS A N 1
ATOM 911 C CA . LYS A 1 121 ? 6.149 8.648 -10.817 1.00 91.44 121 LYS A CA 1
ATOM 912 C C . LYS A 1 121 ? 4.677 8.358 -10.516 1.00 91.44 121 LYS A C 1
ATOM 914 O O . LYS A 1 121 ? 3.945 7.824 -11.349 1.00 91.44 121 LYS A O 1
ATOM 919 N N . TYR A 1 122 ? 4.251 8.692 -9.301 1.00 93.81 122 TYR A N 1
ATOM 920 C CA . TYR A 1 122 ? 2.903 8.412 -8.808 1.00 93.81 122 TYR A CA 1
ATOM 921 C C . TYR A 1 122 ? 2.096 9.700 -8.645 1.00 93.81 122 TYR A C 1
ATOM 923 O O . TYR A 1 122 ? 2.505 10.596 -7.903 1.00 93.81 122 TYR A O 1
ATOM 931 N N . GLN A 1 123 ? 0.913 9.754 -9.259 1.00 93.19 123 GLN A N 1
ATOM 932 C CA . GLN A 1 123 ? -0.066 10.821 -9.045 1.00 93.19 123 GLN A CA 1
ATOM 933 C C . GLN A 1 123 ? -1.273 10.329 -8.263 1.00 93.19 123 GLN A C 1
ATOM 935 O O . GLN A 1 123 ? -1.804 9.251 -8.513 1.00 93.19 123 GLN A O 1
ATOM 940 N N . ALA A 1 124 ? -1.744 11.149 -7.332 1.00 92.62 124 ALA A N 1
ATOM 941 C CA . ALA A 1 124 ? -2.925 10.852 -6.542 1.00 92.62 124 ALA A CA 1
ATOM 942 C C . ALA A 1 124 ? -3.667 12.137 -6.172 1.00 92.62 124 ALA A C 1
ATOM 944 O O . ALA A 1 124 ? -3.077 13.217 -6.127 1.00 92.62 124 ALA A O 1
ATOM 945 N N . GLU A 1 125 ? -4.956 12.007 -5.861 1.00 88.94 125 GLU A N 1
ATOM 946 C CA . GLU A 1 125 ? -5.787 13.131 -5.407 1.00 88.94 125 GLU A CA 1
ATOM 947 C C . GLU A 1 125 ? -5.333 13.682 -4.048 1.00 88.94 125 GLU A C 1
ATOM 949 O O . GLU A 1 125 ? -5.522 14.863 -3.753 1.00 88.94 125 GLU A O 1
ATOM 954 N N . SER A 1 126 ? -4.712 12.830 -3.225 1.00 88.12 126 SER A N 1
ATOM 955 C CA . SER A 1 126 ? -4.077 13.209 -1.967 1.00 88.12 126 SER A CA 1
ATOM 956 C C . SER A 1 126 ? -2.585 12.873 -2.002 1.00 88.12 126 SER A C 1
ATOM 958 O O . SER A 1 126 ? -2.237 11.744 -2.362 1.00 88.12 126 SER A O 1
ATOM 960 N N . PRO A 1 127 ? -1.699 13.790 -1.562 1.00 89.75 127 PRO A N 1
ATOM 961 C CA . PRO A 1 127 ? -0.264 13.521 -1.474 1.00 89.75 127 PRO A CA 1
ATOM 962 C C . 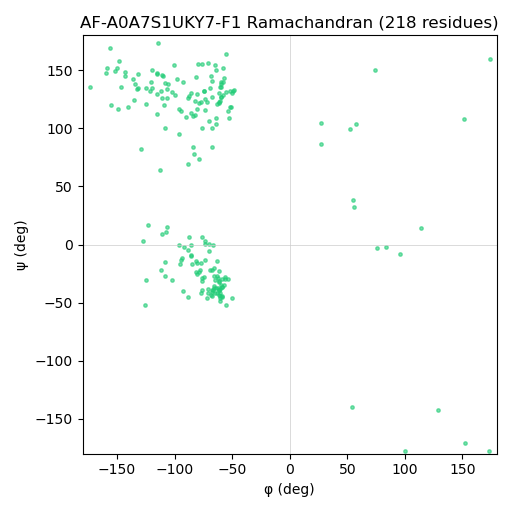PRO A 1 127 ? 0.056 12.368 -0.513 1.00 89.75 127 PRO A C 1
ATOM 964 O O . PRO A 1 127 ? 1.089 11.724 -0.650 1.00 89.75 127 PRO A O 1
ATOM 967 N N . ASP A 1 128 ? -0.841 12.068 0.430 1.00 90.31 128 ASP A N 1
ATOM 968 C CA . ASP A 1 128 ? -0.641 10.965 1.361 1.00 90.31 128 ASP A CA 1
ATOM 969 C C . ASP A 1 128 ? -0.658 9.610 0.644 1.00 90.31 128 ASP A C 1
ATOM 971 O O . ASP A 1 128 ? 0.079 8.698 1.014 1.00 90.31 128 ASP A O 1
ATOM 975 N N . GLU A 1 129 ? -1.486 9.457 -0.394 1.00 93.62 129 GLU A N 1
ATOM 976 C CA . GLU A 1 129 ? -1.587 8.183 -1.102 1.00 93.62 129 GLU A CA 1
ATOM 977 C C . GLU A 1 129 ? -0.348 7.893 -1.944 1.00 93.62 129 GLU A C 1
ATOM 979 O O . GLU A 1 129 ? 0.180 6.783 -1.870 1.00 93.62 129 GLU A O 1
ATOM 984 N N . SER A 1 130 ? 0.139 8.874 -2.710 1.00 94.00 130 SER A N 1
ATOM 985 C CA . SER A 1 130 ? 1.330 8.690 -3.543 1.00 94.00 130 SER A CA 1
ATOM 986 C C . SER A 1 130 ? 2.573 8.432 -2.693 1.00 94.00 130 SER A C 1
ATOM 988 O O . SER A 1 130 ? 3.372 7.564 -3.042 1.00 94.00 130 SER A O 1
ATOM 990 N N . THR A 1 131 ? 2.706 9.085 -1.535 1.00 94.12 131 THR A N 1
ATOM 991 C CA . THR A 1 131 ? 3.815 8.820 -0.610 1.00 94.12 131 THR A CA 1
ATOM 992 C C . THR A 1 131 ? 3.746 7.424 0.011 1.00 94.12 131 THR A C 1
ATOM 994 O O . THR A 1 131 ? 4.781 6.772 0.141 1.00 94.12 131 THR A O 1
ATOM 997 N N . LEU A 1 132 ? 2.557 6.928 0.375 1.00 95.56 132 LEU A N 1
ATOM 998 C CA . LEU A 1 132 ? 2.411 5.568 0.911 1.00 95.56 132 LEU A CA 1
ATOM 999 C C . LEU A 1 132 ? 2.704 4.489 -0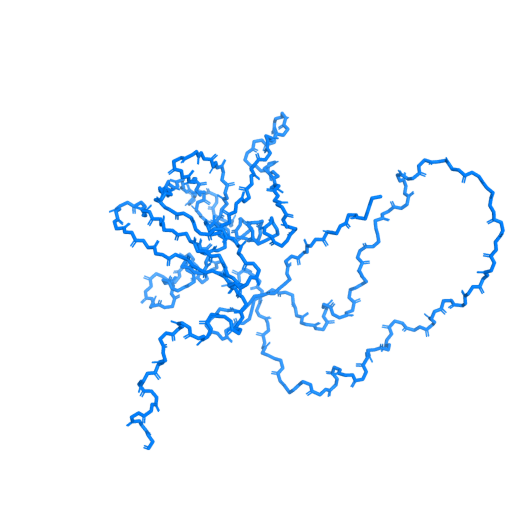.144 1.00 95.56 132 LEU A C 1
ATOM 1001 O O . LEU A 1 132 ? 3.351 3.494 0.180 1.00 95.56 132 LEU A O 1
ATOM 1005 N N . VAL A 1 133 ? 2.273 4.688 -1.395 1.00 96.75 133 VAL A N 1
ATOM 1006 C CA . VAL A 1 133 ? 2.596 3.780 -2.513 1.00 96.75 133 VAL A CA 1
ATOM 1007 C C . VAL A 1 133 ? 4.086 3.828 -2.848 1.00 96.75 133 VAL A C 1
ATOM 1009 O O . VAL A 1 133 ? 4.701 2.782 -3.049 1.00 96.75 133 VAL A O 1
ATOM 1012 N N . GLY A 1 134 ? 4.686 5.022 -2.842 1.00 94.94 134 GLY A N 1
ATOM 1013 C CA . GLY A 1 134 ? 6.131 5.207 -2.985 1.00 94.94 134 GLY A CA 1
ATOM 1014 C C . GLY A 1 134 ? 6.915 4.419 -1.941 1.00 94.94 134 GLY A C 1
ATOM 1015 O O . GLY A 1 134 ? 7.745 3.589 -2.299 1.00 94.94 134 GLY A O 1
ATOM 1016 N N . ALA A 1 135 ? 6.561 4.581 -0.664 1.00 94.44 135 ALA A N 1
ATOM 1017 C CA . ALA A 1 135 ? 7.198 3.863 0.437 1.00 94.44 135 ALA A CA 1
ATOM 1018 C C . ALA A 1 135 ? 7.037 2.338 0.335 1.00 94.44 135 ALA A C 1
ATOM 1020 O O . ALA A 1 135 ? 7.978 1.597 0.612 1.00 94.44 135 ALA A O 1
ATOM 1021 N N . ALA A 1 136 ? 5.866 1.848 -0.090 1.00 96.31 136 ALA A N 1
ATOM 1022 C CA . ALA A 1 136 ? 5.682 0.426 -0.371 1.00 96.31 136 ALA A CA 1
ATOM 1023 C C . ALA A 1 136 ? 6.632 -0.048 -1.486 1.00 96.31 136 ALA A C 1
ATOM 1025 O O . ALA A 1 136 ? 7.252 -1.105 -1.359 1.00 96.31 136 ALA A O 1
ATOM 1026 N N . GLY A 1 137 ? 6.804 0.758 -2.538 1.00 95.06 137 GLY A N 1
ATOM 1027 C CA . GLY A 1 137 ? 7.771 0.521 -3.607 1.00 95.06 137 GLY A CA 1
ATOM 1028 C C . GLY A 1 137 ? 9.214 0.442 -3.116 1.00 95.06 137 GLY A C 1
ATOM 1029 O O . GLY A 1 137 ? 9.910 -0.507 -3.476 1.00 95.06 137 GLY A O 1
ATOM 1030 N N . ASP A 1 138 ? 9.627 1.364 -2.245 1.00 92.69 138 ASP A N 1
ATOM 1031 C CA . ASP A 1 138 ? 10.969 1.388 -1.643 1.00 92.69 138 ASP A CA 1
ATOM 1032 C C . ASP A 1 138 ? 11.254 0.134 -0.805 1.00 92.69 138 ASP A C 1
ATOM 1034 O O . ASP A 1 138 ? 12.390 -0.333 -0.747 1.00 92.69 138 ASP A O 1
ATOM 1038 N N . ILE A 1 139 ? 10.218 -0.446 -0.188 1.00 93.25 139 ILE A N 1
ATOM 1039 C CA . ILE A 1 139 ? 10.316 -1.686 0.594 1.00 93.25 139 ILE A CA 1
ATOM 1040 C C . ILE A 1 139 ? 10.292 -2.933 -0.306 1.00 93.25 139 ILE A C 1
ATOM 1042 O O . ILE A 1 139 ? 10.657 -4.009 0.155 1.00 93.25 139 ILE A O 1
ATOM 1046 N N . GLY A 1 140 ? 9.917 -2.814 -1.585 1.00 94.06 140 GLY A N 1
ATOM 1047 C CA . GLY A 1 140 ? 9.893 -3.927 -2.543 1.00 94.06 140 GLY A CA 1
ATOM 1048 C C . GLY A 1 140 ? 8.505 -4.335 -3.043 1.00 94.06 140 GLY A C 1
ATOM 1049 O O . GLY A 1 140 ? 8.364 -5.418 -3.605 1.00 94.06 140 GLY A O 1
ATOM 1050 N N . TYR A 1 141 ? 7.479 -3.506 -2.827 1.00 96.38 141 TYR A N 1
ATOM 1051 C CA . TYR A 1 141 ? 6.106 -3.661 -3.332 1.00 96.38 141 TYR A CA 1
ATOM 1052 C C . TYR A 1 141 ? 5.797 -2.553 -4.346 1.00 96.38 141 TYR A C 1
ATOM 1054 O O . TYR A 1 141 ? 4.962 -1.680 -4.111 1.00 96.38 141 TYR A O 1
ATOM 1062 N N . LYS A 1 142 ? 6.513 -2.546 -5.473 1.00 96.31 142 LYS A N 1
ATOM 1063 C CA . LYS A 1 142 ? 6.459 -1.442 -6.438 1.00 96.31 142 LYS A CA 1
ATOM 1064 C C . LYS A 1 142 ? 5.261 -1.578 -7.370 1.00 96.31 142 LYS A C 1
ATOM 1066 O O . LYS A 1 142 ? 5.135 -2.582 -8.063 1.00 96.31 142 LYS A O 1
ATOM 1071 N N . LEU A 1 143 ? 4.404 -0.563 -7.420 1.00 97.44 143 LEU A N 1
ATOM 1072 C CA . LEU A 1 143 ? 3.309 -0.491 -8.382 1.00 97.44 143 LEU A CA 1
ATOM 1073 C C . LEU A 1 143 ? 3.876 -0.169 -9.770 1.00 97.44 143 LEU A C 1
ATOM 1075 O O . LEU A 1 143 ? 4.456 0.894 -9.970 1.00 97.44 143 LEU A O 1
ATOM 1079 N N . VAL A 1 144 ? 3.734 -1.099 -10.716 1.00 96.06 144 VAL A N 1
ATOM 1080 C CA . VAL A 1 144 ? 4.306 -0.954 -12.068 1.00 96.06 144 VAL A CA 1
ATOM 1081 C C . VAL A 1 144 ? 3.264 -0.788 -13.161 1.00 96.06 144 VAL A C 1
ATOM 1083 O O . VAL A 1 144 ? 3.583 -0.245 -14.211 1.00 96.06 144 VAL A O 1
ATOM 1086 N N . ASP A 1 145 ? 2.029 -1.224 -12.914 1.00 95.38 145 ASP A N 1
ATOM 1087 C CA . ASP A 1 145 ? 0.910 -0.992 -13.823 1.00 95.38 145 ASP A CA 1
ATOM 1088 C C . ASP A 1 145 ? -0.420 -0.942 -13.056 1.00 95.38 145 ASP A C 1
ATOM 1090 O O . ASP A 1 145 ? -0.598 -1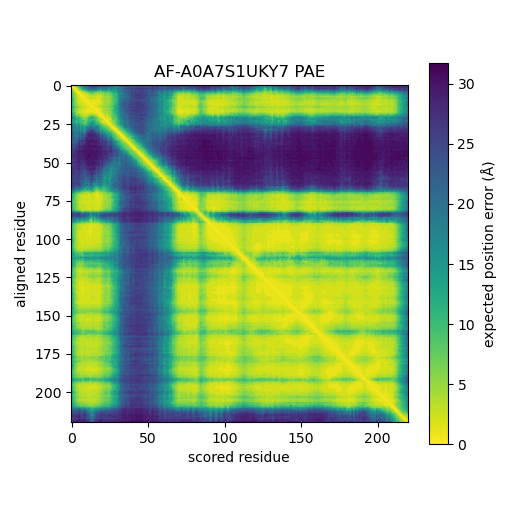.616 -12.033 1.00 95.38 145 ASP A O 1
ATOM 1094 N N . ARG A 1 146 ? -1.374 -0.163 -13.567 1.00 95.12 146 ARG A N 1
ATOM 1095 C CA . ARG A 1 146 ? -2.755 -0.105 -13.085 1.00 95.12 146 ARG A CA 1
ATOM 1096 C C . ARG A 1 146 ? -3.697 0.007 -14.277 1.00 95.12 146 ARG A C 1
ATOM 1098 O O . ARG A 1 146 ? -3.718 0.998 -14.996 1.00 95.12 146 ARG A O 1
ATOM 1105 N N . THR A 1 147 ? -4.551 -0.996 -14.424 1.00 93.50 147 THR A N 1
ATOM 1106 C CA . THR A 1 147 ? -5.590 -1.055 -15.456 1.00 93.50 147 THR A CA 1
ATOM 1107 C C . THR A 1 147 ? -6.975 -1.004 -14.818 1.00 93.50 147 THR A C 1
ATOM 1109 O O . THR A 1 147 ? -7.126 -1.134 -13.604 1.00 93.50 147 THR A O 1
ATOM 1112 N N . THR A 1 148 ? -8.025 -0.919 -15.635 1.00 91.25 148 THR A N 1
ATOM 1113 C CA . THR A 1 148 ? -9.414 -1.033 -15.156 1.00 91.25 148 THR A CA 1
ATOM 1114 C C . THR A 1 148 ? -9.748 -2.396 -14.540 1.00 91.25 148 THR A C 1
ATOM 1116 O O . THR A 1 148 ? -10.781 -2.524 -13.892 1.00 91.25 148 THR A O 1
ATOM 1119 N N . LYS A 1 149 ? -8.910 -3.422 -14.748 1.00 94.94 149 LYS A N 1
ATOM 1120 C CA . LYS A 1 149 ? -9.107 -4.772 -14.196 1.00 94.94 149 LYS A CA 1
ATOM 1121 C C . LYS A 1 149 ? -8.357 -5.011 -12.888 1.00 94.94 149 LYS A C 1
ATOM 1123 O O . LYS A 1 149 ? -8.620 -6.011 -12.224 1.00 94.94 149 LYS A O 1
ATOM 1128 N N . GLY A 1 150 ? -7.376 -4.180 -12.552 1.00 96.75 150 GLY A N 1
ATOM 1129 C CA . GLY A 1 150 ? -6.489 -4.446 -11.426 1.00 96.75 150 GLY A CA 1
ATOM 1130 C C . GLY A 1 150 ? -5.108 -3.829 -11.570 1.00 96.75 150 GLY A C 1
ATOM 1131 O O . GLY A 1 150 ? -4.845 -3.046 -12.482 1.00 96.75 150 GLY A O 1
ATOM 1132 N N . MET A 1 151 ? -4.223 -4.216 -10.660 1.00 98.12 151 MET A N 1
ATOM 1133 C CA . MET A 1 151 ? -2.878 -3.662 -10.514 1.00 98.12 151 MET A CA 1
ATOM 1134 C C . MET A 1 151 ? -1.815 -4.740 -10.694 1.00 98.12 151 MET A C 1
ATOM 1136 O O . MET A 1 151 ? -2.034 -5.904 -10.351 1.00 98.12 151 MET A O 1
ATOM 1140 N N . ILE A 1 152 ? -0.647 -4.339 -11.184 1.00 97.62 152 ILE A N 1
ATOM 1141 C CA . ILE A 1 152 ? 0.555 -5.167 -11.199 1.00 97.62 152 ILE A CA 1
ATOM 1142 C C . ILE A 1 152 ? 1.532 -4.596 -10.179 1.00 97.62 152 ILE A C 1
ATOM 1144 O O . ILE A 1 152 ? 1.963 -3.446 -10.293 1.00 97.62 152 ILE A O 1
ATOM 1148 N N . LEU A 1 153 ? 1.893 -5.420 -9.195 1.00 97.44 153 LEU A N 1
ATOM 1149 C CA . LEU A 1 153 ? 2.988 -5.124 -8.281 1.00 97.44 153 LEU A CA 1
ATOM 1150 C C . LEU A 1 153 ? 4.221 -5.928 -8.668 1.00 97.44 153 LEU A C 1
ATOM 1152 O O . LEU A 1 153 ? 4.147 -7.147 -8.807 1.00 97.44 153 LEU A O 1
ATOM 1156 N N . ARG A 1 154 ? 5.359 -5.252 -8.764 1.00 96.06 154 ARG A N 1
ATOM 1157 C CA . ARG A 1 154 ? 6.680 -5.863 -8.794 1.00 96.06 154 ARG A CA 1
ATOM 1158 C C . ARG A 1 154 ? 7.134 -6.115 -7.360 1.00 96.06 154 ARG A C 1
ATOM 1160 O O . ARG A 1 154 ? 7.396 -5.171 -6.614 1.00 96.06 154 ARG A O 1
ATOM 1167 N N . LEU A 1 155 ? 7.189 -7.390 -6.988 1.00 95.50 155 LEU A N 1
ATOM 1168 C CA . LEU A 1 155 ? 7.474 -7.869 -5.640 1.00 95.50 155 LEU A CA 1
ATOM 1169 C C . LEU A 1 155 ? 8.880 -8.455 -5.574 1.00 95.50 155 LEU A C 1
ATOM 1171 O O . LEU A 1 155 ? 9.187 -9.357 -6.346 1.00 95.50 155 LEU A O 1
ATOM 1175 N N . GLY A 1 156 ? 9.711 -7.995 -4.646 1.00 93.44 156 GLY A N 1
ATOM 1176 C CA . GLY A 1 156 ? 11.050 -8.548 -4.449 1.00 93.44 156 GLY A CA 1
ATOM 1177 C C . GLY A 1 156 ? 11.856 -7.751 -3.438 1.00 93.44 156 GLY A C 1
ATOM 1178 O O . GLY A 1 156 ? 11.542 -6.598 -3.149 1.00 93.44 156 GLY A O 1
ATOM 1179 N N . HIS A 1 157 ? 12.894 -8.370 -2.884 1.00 92.88 157 HIS A N 1
ATOM 1180 C CA . HIS A 1 157 ? 13.746 -7.696 -1.919 1.00 92.88 157 HIS A CA 1
ATOM 1181 C C . HIS A 1 157 ? 14.612 -6.634 -2.632 1.00 92.88 157 HIS A C 1
ATOM 1183 O O . HIS A 1 157 ? 15.395 -7.001 -3.509 1.00 92.88 157 HIS A O 1
ATOM 1189 N N . PRO A 1 158 ? 14.566 -5.339 -2.256 1.00 89.56 158 PRO A N 1
ATOM 1190 C CA . PRO A 1 158 ? 15.258 -4.267 -2.988 1.00 89.56 158 PRO A CA 1
ATOM 1191 C C . PRO A 1 158 ? 16.771 -4.461 -3.168 1.00 89.56 158 PRO A C 1
ATOM 1193 O O . PRO A 1 158 ? 17.337 -4.028 -4.168 1.00 89.56 158 PRO A O 1
ATOM 1196 N N . LYS A 1 159 ? 17.441 -5.151 -2.233 1.00 89.94 159 LYS A N 1
ATOM 1197 C CA . LYS A 1 159 ? 18.883 -5.465 -2.327 1.00 89.94 159 LYS A CA 1
ATOM 1198 C C . LYS A 1 159 ? 19.204 -6.739 -3.126 1.00 89.94 159 LYS A C 1
ATOM 1200 O O . LYS A 1 159 ? 20.372 -7.098 -3.233 1.00 89.94 159 LYS A O 1
ATOM 1205 N N . ARG A 1 160 ? 18.194 -7.442 -3.652 1.00 89.12 160 ARG A N 1
ATOM 1206 C CA . ARG A 1 160 ? 18.328 -8.687 -4.428 1.00 89.12 160 ARG A CA 1
ATOM 1207 C C . ARG A 1 160 ? 17.549 -8.560 -5.746 1.00 89.12 160 ARG A C 1
ATOM 1209 O O . ARG A 1 160 ? 16.409 -9.007 -5.831 1.00 89.12 160 ARG A O 1
ATOM 1216 N N . PRO A 1 161 ? 18.145 -7.933 -6.777 1.00 83.25 161 PRO A N 1
ATOM 1217 C CA . PRO A 1 161 ? 17.456 -7.633 -8.035 1.00 83.25 161 PRO A CA 1
ATOM 1218 C C . PRO A 1 161 ? 16.901 -8.865 -8.761 1.00 83.25 161 PRO A C 1
ATOM 1220 O O . PRO A 1 161 ? 15.884 -8.767 -9.442 1.00 83.25 161 PRO A O 1
ATOM 1223 N N . ASP A 1 162 ? 17.546 -10.019 -8.589 1.00 88.62 162 ASP A N 1
ATOM 1224 C CA . ASP A 1 162 ? 17.152 -11.274 -9.235 1.00 88.62 162 ASP A CA 1
ATOM 1225 C C . ASP A 1 162 ? 15.883 -11.902 -8.624 1.00 88.62 162 ASP A C 1
ATOM 1227 O O . ASP A 1 162 ? 15.285 -12.788 -9.232 1.00 88.62 162 ASP A O 1
ATOM 1231 N N . ASP A 1 163 ? 15.435 -11.429 -7.453 1.00 87.75 163 ASP A N 1
ATOM 1232 C CA . ASP A 1 163 ? 14.274 -11.975 -6.735 1.00 87.75 163 ASP A CA 1
ATOM 1233 C C . ASP A 1 163 ? 12.942 -11.332 -7.156 1.00 87.75 163 ASP A C 1
ATOM 1235 O O . ASP A 1 163 ? 11.879 -11.725 -6.668 1.00 87.75 163 ASP A O 1
ATOM 1239 N N . PHE A 1 164 ? 12.975 -10.316 -8.024 1.00 92.94 164 PHE A N 1
ATOM 1240 C CA . PHE A 1 164 ? 11.774 -9.579 -8.396 1.00 92.94 164 PHE A CA 1
ATOM 1241 C C . PHE A 1 164 ? 10.862 -10.367 -9.339 1.00 92.94 164 PHE A C 1
ATOM 1243 O O . PHE A 1 164 ? 11.286 -10.869 -10.380 1.00 92.94 164 PHE A O 1
ATOM 1250 N N . ALA A 1 165 ? 9.571 -10.389 -9.013 1.00 94.94 165 ALA A N 1
ATOM 1251 C CA . ALA A 1 165 ? 8.524 -10.970 -9.842 1.00 94.94 165 ALA A CA 1
ATOM 1252 C C . ALA A 1 165 ? 7.294 -10.058 -9.907 1.00 94.94 165 ALA A C 1
ATOM 1254 O O . ALA A 1 165 ? 6.892 -9.455 -8.910 1.00 94.94 165 ALA A O 1
ATOM 1255 N N . ASP A 1 166 ? 6.669 -9.998 -11.080 1.00 96.44 166 ASP A N 1
ATOM 1256 C CA . ASP A 1 166 ? 5.438 -9.238 -11.281 1.00 96.44 166 ASP A CA 1
ATOM 1257 C C . ASP A 1 166 ? 4.220 -10.090 -10.896 1.00 96.44 166 ASP A C 1
ATOM 1259 O O . ASP A 1 166 ? 4.067 -11.240 -11.317 1.00 96.44 166 ASP A O 1
ATOM 1263 N N . ALA A 1 167 ? 3.337 -9.514 -10.086 1.00 96.88 167 ALA A N 1
ATOM 1264 C CA . ALA A 1 167 ? 2.143 -10.151 -9.560 1.00 96.88 167 ALA A CA 1
ATOM 1265 C C . ALA A 1 167 ? 0.903 -9.317 -9.901 1.00 96.88 167 ALA A C 1
ATOM 1267 O O . ALA A 1 167 ? 0.790 -8.160 -9.496 1.00 96.88 167 ALA A O 1
ATOM 1268 N N . PHE A 1 168 ? -0.043 -9.924 -10.624 1.00 97.69 168 PHE A N 1
ATOM 1269 C CA . PHE A 1 168 ? -1.317 -9.292 -10.964 1.00 97.69 168 PHE A CA 1
ATOM 1270 C C . PHE A 1 168 ? -2.366 -9.517 -9.870 1.00 97.69 168 PHE A C 1
ATOM 1272 O O . PHE A 1 168 ? -2.660 -10.653 -9.487 1.00 97.69 168 PHE A O 1
ATOM 1279 N N . PHE A 1 169 ? -2.966 -8.423 -9.417 1.00 98.12 169 PHE A N 1
ATOM 1280 C CA . PHE A 1 169 ? -4.033 -8.382 -8.428 1.00 98.12 169 PHE A CA 1
ATOM 1281 C C . PHE A 1 169 ? -5.303 -7.845 -9.089 1.00 98.12 169 PHE A C 1
ATOM 1283 O O . PHE A 1 169 ? -5.359 -6.675 -9.466 1.00 98.12 169 PHE A O 1
ATOM 1290 N N . GLU A 1 170 ? -6.322 -8.695 -9.233 1.00 98.19 170 GLU A N 1
ATOM 1291 C CA . GLU A 1 170 ? -7.599 -8.307 -9.847 1.00 98.19 170 GLU A CA 1
ATOM 1292 C C . GLU A 1 170 ? -8.387 -7.421 -8.880 1.00 98.19 170 GLU A C 1
ATOM 1294 O O . GLU A 1 170 ? -8.660 -7.826 -7.745 1.00 98.19 170 GLU A O 1
ATOM 1299 N N . GLU A 1 171 ? -8.790 -6.238 -9.332 1.00 97.56 171 GLU A N 1
ATOM 1300 C CA . GLU A 1 171 ? -9.689 -5.363 -8.588 1.00 97.56 171 GLU A CA 1
ATOM 1301 C C . GLU A 1 171 ? -11.137 -5.807 -8.816 1.00 97.56 171 GLU A C 1
ATOM 1303 O O . GLU A 1 171 ? -11.671 -5.693 -9.915 1.00 97.56 171 GLU A O 1
ATOM 1308 N N . ILE A 1 172 ? -11.775 -6.338 -7.769 1.00 97.81 172 ILE A N 1
ATOM 1309 C CA . ILE A 1 172 ? -13.170 -6.799 -7.831 1.00 97.81 172 ILE A CA 1
ATOM 1310 C C . ILE A 1 172 ? -14.121 -5.644 -7.512 1.00 97.81 172 ILE A C 1
ATOM 1312 O O . ILE A 1 172 ? -15.157 -5.489 -8.157 1.00 97.81 172 ILE A O 1
ATOM 1316 N N . ALA A 1 173 ? -13.806 -4.873 -6.470 1.00 97.81 173 ALA A N 1
ATOM 1317 C CA . ALA A 1 173 ? -14.592 -3.720 -6.054 1.00 97.81 173 ALA A CA 1
ATOM 1318 C C . ALA A 1 173 ? -13.753 -2.770 -5.201 1.00 97.81 173 ALA A C 1
ATOM 1320 O O . ALA A 1 173 ? -12.938 -3.208 -4.387 1.00 97.81 173 ALA A O 1
ATOM 1321 N N . ILE A 1 174 ? -14.035 -1.477 -5.311 1.00 96.81 174 ILE A N 1
ATOM 1322 C CA . ILE A 1 174 ? -13.404 -0.429 -4.517 1.00 96.81 174 ILE A CA 1
ATOM 1323 C C . ILE A 1 174 ? -14.479 0.388 -3.799 1.00 96.81 174 ILE A C 1
ATOM 1325 O O . ILE A 1 174 ? -15.502 0.753 -4.372 1.00 96.81 174 ILE A O 1
ATOM 1329 N N . ASN A 1 175 ? -14.253 0.652 -2.515 1.00 96.81 175 ASN A N 1
ATOM 1330 C CA . ASN A 1 175 ? -14.925 1.723 -1.794 1.00 96.81 175 ASN A CA 1
ATOM 1331 C C . ASN A 1 175 ? -13.874 2.801 -1.565 1.00 96.81 175 ASN A C 1
ATOM 1333 O O . ASN A 1 175 ? -13.045 2.670 -0.655 1.00 96.81 175 ASN A O 1
ATOM 1337 N N . GLU A 1 176 ? -13.914 3.831 -2.401 1.00 95.44 176 GLU A N 1
ATOM 1338 C CA . GLU A 1 176 ? -13.037 4.992 -2.300 1.00 95.44 176 GLU A CA 1
ATOM 1339 C C . GLU A 1 176 ? -13.120 5.652 -0.920 1.00 95.44 176 GLU A C 1
ATOM 1341 O O . GLU A 1 176 ? -14.022 5.390 -0.109 1.00 95.44 176 GLU A O 1
ATOM 1346 N N . PHE A 1 177 ? -12.130 6.492 -0.629 1.00 93.88 177 PHE A N 1
ATOM 1347 C CA . PHE A 1 177 ? -12.110 7.221 0.623 1.00 93.88 177 PHE A CA 1
ATOM 1348 C C . PHE A 1 177 ? -13.334 8.137 0.728 1.00 93.88 177 PHE A C 1
ATOM 1350 O O . PHE A 1 177 ? -13.539 9.039 -0.076 1.00 93.88 177 PHE A O 1
ATOM 1357 N N . ASP A 1 178 ? -14.125 7.933 1.777 1.00 92.06 178 ASP A N 1
ATOM 1358 C CA . ASP A 1 178 ? -15.265 8.784 2.106 1.00 92.06 178 ASP A CA 1
ATOM 1359 C C . ASP A 1 178 ? -15.004 9.487 3.441 1.00 92.06 178 ASP A C 1
ATOM 1361 O O . ASP A 1 178 ? -14.668 8.846 4.440 1.00 92.06 178 ASP A O 1
ATOM 1365 N N . SER A 1 179 ? -15.173 10.810 3.480 1.00 91.25 179 SER A N 1
ATOM 1366 C CA . SER A 1 179 ? -14.854 11.636 4.653 1.00 91.25 179 SER A CA 1
ATOM 1367 C C . SER A 1 179 ? -15.794 11.414 5.844 1.00 91.25 179 SER A C 1
ATOM 1369 O O . SER A 1 179 ? -15.406 11.673 6.986 1.00 91.25 179 SER A O 1
ATOM 1371 N N . ARG A 1 180 ? -17.007 10.889 5.617 1.00 90.94 180 ARG A N 1
ATOM 1372 C CA . ARG A 1 180 ? -17.940 10.511 6.691 1.00 90.94 180 ARG A CA 1
ATOM 1373 C C . ARG A 1 180 ? -17.515 9.185 7.315 1.00 90.94 180 ARG A C 1
ATOM 1375 O O . ARG A 1 180 ? -17.521 9.051 8.536 1.00 90.94 180 ARG A O 1
ATOM 1382 N N . ARG A 1 181 ? -17.099 8.223 6.488 1.00 91.81 181 ARG A N 1
ATOM 1383 C CA . ARG A 1 181 ? -16.574 6.914 6.903 1.00 91.81 181 ARG A CA 1
ATOM 1384 C C . ARG A 1 181 ? -15.140 6.979 7.428 1.00 91.81 181 ARG A C 1
ATOM 1386 O O . ARG A 1 181 ? -14.773 6.134 8.240 1.00 91.81 181 ARG A O 1
ATOM 1393 N N . LYS A 1 182 ? -14.327 7.933 6.968 1.00 94.75 182 LYS A N 1
ATOM 1394 C CA . LYS A 1 182 ? -12.893 8.107 7.279 1.00 94.75 182 LYS A CA 1
ATOM 1395 C C . LYS A 1 182 ? -12.028 6.874 6.977 1.00 94.75 182 LYS A C 1
ATOM 1397 O O . LYS A 1 182 ? -11.075 6.592 7.706 1.00 94.75 182 LYS A O 1
ATOM 1402 N N . ARG A 1 183 ? -12.391 6.108 5.942 1.00 95.75 183 ARG A N 1
ATOM 1403 C CA . ARG A 1 183 ? -11.672 4.899 5.508 1.00 95.75 183 ARG A CA 1
ATOM 1404 C C . ARG A 1 183 ? -11.966 4.535 4.055 1.00 95.75 183 ARG A C 1
ATOM 1406 O O . ARG A 1 183 ? -13.080 4.755 3.573 1.00 95.75 183 ARG A O 1
ATOM 1413 N N . MET A 1 184 ? -10.993 3.881 3.439 1.00 96.12 184 MET A N 1
ATOM 1414 C CA . MET A 1 184 ? -11.023 3.297 2.102 1.00 96.12 184 MET A CA 1
ATOM 1415 C C . MET A 1 184 ? -10.882 1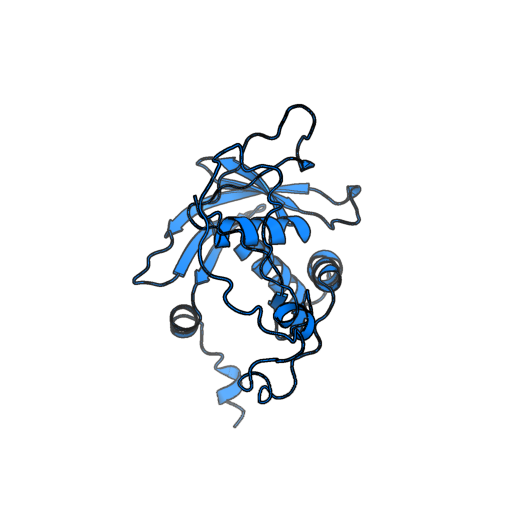.776 2.204 1.00 96.12 184 MET A C 1
ATOM 1417 O O . MET A 1 184 ? -10.188 1.282 3.094 1.0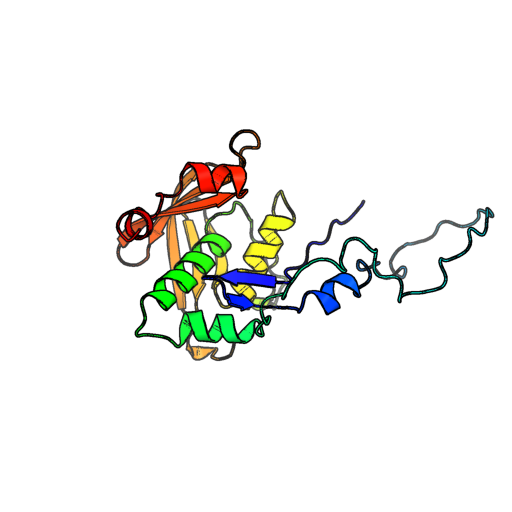0 96.12 184 MET A O 1
ATOM 1421 N N . SER A 1 185 ? -11.519 1.030 1.303 1.00 97.38 185 SER A N 1
ATOM 1422 C CA . SER A 1 185 ? -11.333 -0.423 1.218 1.00 97.38 185 SER A CA 1
ATOM 1423 C C . SER A 1 185 ? -11.356 -0.919 -0.218 1.00 97.38 185 SER A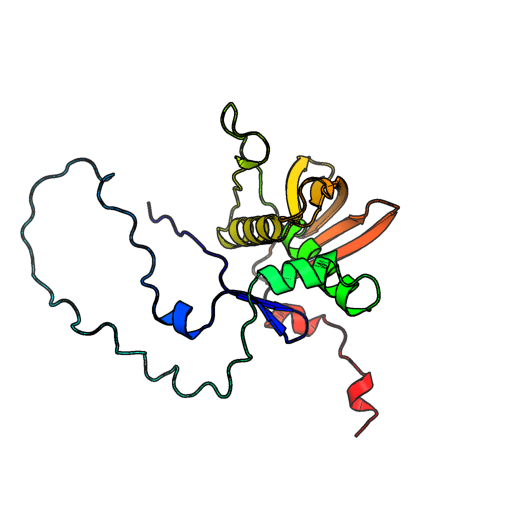 C 1
ATOM 1425 O O . SER A 1 185 ? -12.146 -0.413 -1.011 1.00 97.38 185 SER A O 1
ATOM 1427 N N . ILE A 1 186 ? -10.610 -1.975 -0.512 1.00 98.06 186 ILE A N 1
ATOM 1428 C CA . ILE A 1 186 ? -10.574 -2.612 -1.827 1.00 98.06 186 ILE A CA 1
ATOM 1429 C C . ILE A 1 186 ? -10.707 -4.131 -1.685 1.00 98.06 186 ILE A C 1
ATOM 1431 O O . ILE A 1 186 ? -10.082 -4.746 -0.819 1.00 98.06 186 ILE A O 1
ATOM 1435 N N . LEU A 1 187 ? -11.562 -4.736 -2.503 1.00 98.38 187 LEU A N 1
ATOM 1436 C CA . LEU A 1 187 ? -11.716 -6.180 -2.621 1.00 98.38 187 LEU A CA 1
ATOM 1437 C C . LEU A 1 187 ? -10.877 -6.655 -3.806 1.00 98.38 187 LEU A C 1
ATOM 1439 O O . LEU A 1 187 ? -11.155 -6.296 -4.950 1.00 98.38 187 LEU A O 1
ATOM 1443 N N . ILE A 1 188 ? -9.871 -7.476 -3.521 1.00 97.94 188 ILE A N 1
ATOM 1444 C CA . ILE A 1 188 ? -8.873 -7.925 -4.493 1.00 97.94 188 ILE A CA 1
ATOM 1445 C C . ILE A 1 188 ? -8.895 -9.447 -4.619 1.00 97.94 188 ILE A C 1
ATOM 1447 O O . ILE A 1 188 ? -8.963 -10.145 -3.604 1.00 97.94 188 ILE A O 1
ATOM 1451 N N . ARG A 1 189 ? -8.753 -9.978 -5.840 1.00 98.00 189 ARG A N 1
ATOM 1452 C CA . ARG A 1 189 ? -8.341 -11.376 -6.051 1.00 98.00 189 ARG A CA 1
ATOM 1453 C C . ARG A 1 189 ? -6.821 -11.462 -6.104 1.00 98.00 189 ARG A C 1
ATOM 1455 O O . ARG A 1 189 ? -6.183 -10.771 -6.894 1.00 98.00 189 ARG A O 1
ATOM 1462 N N . ARG A 1 190 ? -6.242 -12.331 -5.276 1.00 95.12 190 ARG A N 1
ATOM 1463 C CA . ARG A 1 190 ? -4.786 -12.525 -5.222 1.00 95.12 190 ARG A CA 1
ATOM 1464 C C . ARG A 1 190 ? -4.293 -13.426 -6.364 1.00 95.12 190 ARG A C 1
ATOM 1466 O O . ARG A 1 190 ? -5.055 -14.288 -6.820 1.00 95.12 190 ARG A O 1
ATOM 1473 N N . PRO A 1 191 ? -3.012 -13.308 -6.764 1.00 91.81 191 PRO A N 1
ATOM 1474 C CA . PRO A 1 191 ? -2.347 -14.325 -7.571 1.00 91.81 191 PRO A CA 1
ATOM 1475 C C . PRO A 1 191 ? -2.503 -15.702 -6.913 1.00 91.81 191 PRO A C 1
ATOM 1477 O O . PRO A 1 191 ? -2.312 -15.844 -5.707 1.00 91.81 191 PRO A O 1
ATOM 1480 N N . GLY A 1 192 ? -2.898 -16.716 -7.683 1.00 87.81 192 GLY A N 1
ATOM 1481 C CA . GLY A 1 192 ? -3.190 -18.056 -7.151 1.00 87.81 192 GLY A CA 1
ATOM 1482 C C . GLY A 1 192 ? -4.607 -18.236 -6.585 1.00 87.81 192 GLY A C 1
ATOM 1483 O O . GLY A 1 192 ? -4.978 -19.350 -6.221 1.00 87.81 192 GLY A O 1
ATOM 1484 N N . GLY A 1 193 ? -5.432 -17.184 -6.577 1.00 87.31 193 GLY A N 1
ATOM 1485 C CA . GLY A 1 193 ? -6.847 -17.246 -6.221 1.00 87.31 193 GLY A CA 1
ATOM 1486 C C . GLY A 1 193 ? -7.173 -16.799 -4.792 1.00 87.31 193 GLY A C 1
ATOM 1487 O O . GLY A 1 193 ? -6.331 -16.347 -4.015 1.00 87.31 193 GLY A O 1
ATOM 1488 N N . GLY A 1 194 ? -8.460 -16.895 -4.453 1.00 93.50 194 GLY A N 1
ATOM 1489 C CA . GLY A 1 194 ? -9.018 -16.317 -3.230 1.00 93.50 194 GLY A CA 1
ATOM 1490 C C . GLY A 1 194 ? -9.149 -14.791 -3.296 1.00 93.50 194 GLY A C 1
ATOM 1491 O O . GLY A 1 194 ? -8.391 -14.109 -3.986 1.00 93.50 194 GLY A O 1
ATOM 1492 N N . ALA A 1 195 ? -10.135 -14.262 -2.577 1.00 95.81 195 ALA A N 1
ATOM 1493 C CA . 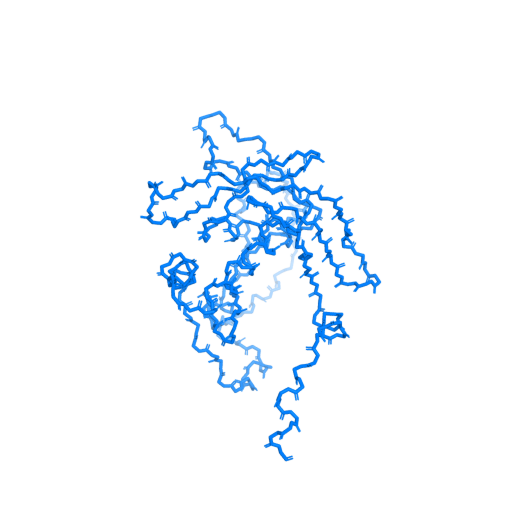ALA A 1 195 ? -10.375 -12.828 -2.471 1.00 95.81 195 ALA A CA 1
ATOM 1494 C C . ALA A 1 195 ? -10.048 -12.331 -1.059 1.00 95.81 195 ALA A C 1
ATOM 1496 O O . ALA A 1 195 ? -10.257 -13.054 -0.083 1.00 95.81 195 ALA A O 1
ATOM 1497 N N . ILE A 1 196 ? -9.543 -11.105 -0.959 1.00 96.31 196 ILE A N 1
ATOM 1498 C CA . ILE A 1 196 ? -9.250 -10.430 0.305 1.00 96.31 196 ILE A CA 1
ATOM 1499 C C . ILE A 1 196 ? -9.779 -8.998 0.263 1.00 96.31 196 ILE A C 1
ATOM 1501 O O . ILE A 1 196 ? -9.649 -8.310 -0.748 1.00 96.31 196 ILE A O 1
ATOM 1505 N N . LEU A 1 197 ? -10.387 -8.558 1.365 1.00 97.25 197 LEU A N 1
ATOM 1506 C CA . LEU A 1 197 ? -10.762 -7.164 1.570 1.00 97.25 197 LEU A CA 1
ATOM 1507 C C . LEU A 1 197 ? -9.640 -6.470 2.344 1.00 97.25 197 LEU A C 1
ATOM 1509 O O . LEU A 1 197 ? -9.392 -6.801 3.503 1.00 97.25 197 LEU A O 1
ATOM 1513 N N . LEU A 1 198 ? -8.982 -5.509 1.708 1.00 97.38 198 LEU A N 1
ATOM 1514 C CA . LEU A 1 198 ? -7.978 -4.645 2.324 1.00 97.38 198 LEU A CA 1
ATOM 1515 C C . LEU A 1 198 ? -8.637 -3.320 2.707 1.00 97.38 198 LEU A C 1
ATOM 1517 O O . LEU A 1 198 ? -9.515 -2.837 1.992 1.00 97.38 198 LEU A O 1
ATOM 1521 N N . CYS A 1 199 ? -8.255 -2.737 3.842 1.00 96.44 199 CYS A N 1
ATOM 1522 C CA . CYS A 1 199 ? -8.869 -1.508 4.340 1.00 96.44 199 CYS A CA 1
ATOM 1523 C C . CYS A 1 199 ? -7.846 -0.641 5.077 1.00 96.44 199 CYS A C 1
ATOM 1525 O O . CYS A 1 199 ? -7.105 -1.150 5.916 1.00 96.44 199 CYS A O 1
ATOM 1527 N N . LYS A 1 200 ? -7.856 0.669 4.804 1.00 95.38 200 LYS A N 1
ATOM 1528 C CA . LYS A 1 200 ? -7.042 1.688 5.488 1.00 95.38 200 LYS A CA 1
ATOM 1529 C C . LYS A 1 200 ? -7.912 2.877 5.897 1.00 95.38 200 LYS A C 1
ATOM 1531 O O . LYS A 1 200 ? -8.875 3.215 5.208 1.00 95.38 200 LYS A O 1
ATOM 1536 N N . GLY A 1 201 ? -7.601 3.524 7.014 1.00 94.75 201 GLY A N 1
ATOM 1537 C CA . GLY A 1 201 ? -8.375 4.664 7.504 1.00 94.75 201 GLY A CA 1
ATOM 1538 C C . GLY A 1 201 ? -7.934 5.132 8.882 1.00 94.75 201 GLY A C 1
ATOM 1539 O O . GLY A 1 201 ? -7.000 4.585 9.455 1.00 94.75 201 GLY A O 1
ATOM 1540 N N . ALA A 1 202 ? -8.629 6.135 9.417 1.00 93.88 202 ALA A N 1
ATOM 1541 C CA . ALA A 1 202 ? -8.323 6.682 10.736 1.00 93.88 202 ALA A CA 1
ATOM 1542 C C . ALA A 1 202 ? -8.638 5.680 11.857 1.00 93.88 202 ALA A C 1
ATOM 1544 O O . ALA A 1 202 ? -9.672 5.005 11.806 1.00 93.88 202 ALA A O 1
ATOM 1545 N N . ASP A 1 203 ? -7.834 5.681 12.922 1.00 91.69 203 ASP A N 1
ATOM 1546 C CA . ASP A 1 203 ? -7.981 4.786 14.081 1.00 91.69 203 ASP A CA 1
ATOM 1547 C C . ASP A 1 203 ? -9.407 4.781 14.634 1.00 91.69 203 ASP A C 1
ATOM 1549 O O . ASP A 1 203 ? -10.016 3.731 14.818 1.00 91.69 203 ASP A O 1
ATOM 1553 N N . SER A 1 204 ? -9.994 5.971 14.801 1.00 91.06 204 SER A N 1
ATOM 1554 C CA . SER A 1 204 ? -11.373 6.134 15.284 1.00 91.06 204 SER A CA 1
ATOM 1555 C C . SER A 1 204 ? -12.429 5.388 14.456 1.00 91.06 204 SER A C 1
ATOM 1557 O O . SER A 1 204 ? -13.460 5.012 15.004 1.00 91.06 204 SER A O 1
ATOM 1559 N N . SER A 1 205 ? -12.188 5.165 13.159 1.00 92.50 205 SER A N 1
ATOM 1560 C CA . SER A 1 205 ? -13.079 4.423 12.259 1.00 92.50 205 SER A CA 1
ATOM 1561 C C . SER A 1 205 ? -12.711 2.941 12.180 1.00 92.50 205 SER A C 1
ATOM 1563 O O . SER A 1 205 ? -13.596 2.084 12.178 1.00 92.50 205 SER A O 1
ATOM 1565 N N . MET A 1 206 ? -11.414 2.627 12.145 1.00 93.94 206 MET A N 1
ATOM 1566 C CA . MET A 1 206 ? -10.919 1.254 12.023 1.00 93.94 206 MET A CA 1
ATOM 1567 C C . MET A 1 206 ? -11.143 0.444 13.305 1.00 93.94 206 MET A C 1
ATOM 1569 O O . MET A 1 206 ? -11.626 -0.685 13.243 1.00 93.94 206 MET A O 1
ATOM 1573 N N . MET A 1 207 ? -10.905 1.036 14.479 1.00 90.38 207 MET A N 1
ATOM 1574 C CA . MET A 1 207 ? -11.059 0.362 15.776 1.00 90.38 207 MET A CA 1
ATOM 1575 C C . MET A 1 207 ? -12.514 -0.009 16.102 1.00 90.38 207 MET A C 1
ATOM 1577 O O . MET A 1 207 ? -12.755 -0.891 16.921 1.00 90.38 207 MET A O 1
ATOM 1581 N N . GLN A 1 208 ? -13.495 0.632 15.458 1.00 89.50 208 GLN A N 1
ATOM 1582 C CA . GLN A 1 208 ? -14.916 0.298 15.624 1.00 89.50 208 GLN A CA 1
ATOM 1583 C C . GLN A 1 208 ? -15.312 -1.001 14.911 1.00 89.50 208 GLN A C 1
ATOM 1585 O O . GLN A 1 208 ? -16.270 -1.651 15.325 1.00 89.50 208 GLN A O 1
ATOM 1590 N N . ILE A 1 209 ? -14.606 -1.356 13.833 1.00 88.12 209 ILE A N 1
ATOM 1591 C CA . ILE A 1 209 ? -14.912 -2.518 12.983 1.00 88.12 209 ILE A CA 1
ATOM 1592 C C . ILE A 1 209 ? -13.900 -3.653 13.141 1.00 88.12 209 ILE A C 1
ATOM 1594 O O . ILE A 1 209 ? -14.164 -4.773 12.706 1.00 88.12 209 ILE A O 1
ATOM 1598 N N . ALA A 1 210 ? -12.747 -3.376 13.751 1.00 87.12 210 ALA A N 1
ATOM 1599 C CA . ALA A 1 210 ? -11.783 -4.397 14.115 1.00 87.12 210 ALA A CA 1
ATOM 1600 C C . ALA A 1 210 ? -12.426 -5.389 15.095 1.00 87.12 210 ALA A C 1
ATOM 1602 O O . ALA A 1 210 ? -13.113 -5.001 16.047 1.00 87.12 210 ALA A O 1
ATOM 1603 N N . LYS A 1 211 ? -12.205 -6.689 14.869 1.00 85.19 211 LYS A N 1
ATOM 1604 C CA . LYS A 1 211 ? -12.644 -7.719 15.811 1.00 85.19 211 LYS A CA 1
ATOM 1605 C C . LYS A 1 211 ? -11.933 -7.460 17.137 1.00 85.19 211 LYS A C 1
ATOM 1607 O O . LYS A 1 211 ? -10.708 -7.435 17.181 1.00 85.19 211 LYS A O 1
ATOM 1612 N N . LYS A 1 212 ? -12.698 -7.267 18.214 1.00 77.25 212 LYS A N 1
ATOM 1613 C CA . LYS A 1 212 ? -12.118 -7.197 19.556 1.00 77.25 212 LYS A CA 1
ATOM 1614 C C . LYS A 1 212 ? -11.482 -8.543 19.858 1.00 77.25 212 LYS A C 1
ATOM 1616 O O . LYS A 1 212 ? -12.176 -9.564 19.827 1.00 77.25 212 LYS A O 1
ATOM 1621 N N . ASP A 1 213 ? -10.187 -8.529 20.132 1.00 64.56 213 ASP A N 1
ATOM 1622 C CA . ASP A 1 213 ? -9.478 -9.722 20.555 1.00 64.56 213 ASP A CA 1
ATOM 1623 C C . ASP A 1 213 ? -10.062 -10.161 21.901 1.00 64.56 213 ASP A C 1
ATOM 1625 O O . ASP A 1 213 ? -9.911 -9.498 22.926 1.00 64.56 213 ASP A O 1
ATOM 1629 N N . THR A 1 214 ? -10.882 -11.207 21.866 1.00 57.12 214 THR A N 1
ATOM 1630 C CA . THR A 1 214 ? -11.654 -11.668 23.030 1.00 57.12 214 THR A CA 1
ATOM 1631 C C . THR A 1 214 ? -10.829 -12.621 23.897 1.00 57.12 214 THR A C 1
ATOM 1633 O O . THR A 1 214 ? -11.200 -12.897 25.031 1.00 57.12 214 THR A O 1
ATOM 1636 N N . SER A 1 215 ? -9.666 -13.043 23.392 1.00 51.81 215 SER A N 1
ATOM 1637 C CA . SER A 1 215 ? -8.707 -13.944 24.036 1.00 51.81 215 SER A CA 1
ATOM 1638 C C . SER A 1 215 ? -8.068 -13.354 25.304 1.00 51.81 215 SER A C 1
ATOM 1640 O O . SER A 1 215 ? -7.792 -14.082 26.252 1.00 51.81 215 SER A O 1
ATOM 1642 N N . ALA A 1 216 ? -7.894 -12.030 25.378 1.00 50.09 216 ALA A N 1
ATOM 1643 C CA . ALA A 1 216 ? -7.327 -11.358 26.552 1.00 50.09 216 ALA A CA 1
ATOM 1644 C C . ALA A 1 216 ? -8.343 -11.132 27.692 1.00 50.09 216 ALA A C 1
ATOM 1646 O O . ALA A 1 216 ? -7.948 -10.844 28.822 1.00 50.09 216 ALA A O 1
ATOM 1647 N N . ALA A 1 217 ? -9.647 -11.242 27.413 1.00 48.72 217 ALA A N 1
ATOM 1648 C CA . ALA A 1 217 ? -10.706 -11.030 28.402 1.00 48.72 217 ALA A CA 1
ATOM 1649 C C . ALA A 1 217 ? -11.021 -12.289 29.232 1.00 48.72 217 ALA A C 1
ATOM 1651 O O . ALA A 1 217 ? -11.614 -12.170 30.297 1.00 48.72 217 ALA A O 1
ATOM 1652 N N . GLU A 1 218 ? -10.602 -13.472 28.775 1.00 42.16 218 GLU A N 1
ATOM 1653 C CA . GLU A 1 218 ? -10.825 -14.754 29.466 1.00 42.16 218 GLU A CA 1
ATOM 1654 C C . GLU A 1 218 ? -9.674 -15.137 30.419 1.00 42.16 218 GLU A C 1
ATOM 1656 O O . GLU A 1 218 ? -9.752 -16.148 31.111 1.00 42.16 218 GLU A O 1
ATOM 1661 N N . ALA A 1 219 ? -8.616 -14.318 30.488 1.00 45.75 219 ALA A N 1
ATOM 1662 C CA . ALA A 1 219 ? -7.432 -14.546 31.322 1.00 45.75 219 ALA A CA 1
ATOM 1663 C C . ALA A 1 219 ? -7.338 -13.623 32.560 1.00 45.75 219 ALA A C 1
ATOM 1665 O O . ALA A 1 219 ? -6.260 -13.504 33.146 1.00 45.75 219 ALA A O 1
ATOM 1666 N N . ARG A 1 220 ? -8.427 -12.943 32.952 1.00 36.09 220 ARG A N 1
ATOM 1667 C CA . ARG A 1 220 ? -8.485 -12.063 34.136 1.00 36.09 220 ARG A CA 1
ATOM 1668 C C . ARG A 1 220 ? -9.596 -12.443 35.100 1.00 36.09 220 ARG A C 1
ATOM 1670 O O . ARG A 1 220 ? -10.712 -12.727 34.620 1.00 36.09 220 ARG A O 1
#

Foldseek 3Di:
DDPPADADAWDDFPNAIEGHDVVVVQLDDPDDPDPPPDDDDDDDDDDDDDDPPDSPDDDPVPVPDPDDDPYHYNLVLLCLQPPPPDDPSNVRSVLVLCLLQFQFPKDWDDAPPPCQQVRIAIDHPDSVNRNSQVSSVVSAFHFRDQDPQFTWTFGDRPVDVVGTDIWTKGFPDWDDQDPVLQKIWTWIAGVVGDIDIRMDGDPVNVVVPDDPPCVVVVPD